Protein AF-A0A6I9ZCK6-F1 (afdb_monomer_lite)

Foldseek 3Di:
DDDPVVDDDDDDDDDDDDDDPVVVCVCPDPVQWDAQVPNPVDIDGCPPVSVVDPDDDDDDPPVRDPQDPVRVVVVLVVLLVVCVLVLVCVLVVNDPVLVVVQVVVCVVPNNPPPQDVVRVVVVVVVPDPPDDDDPPDDDDDDDDDDDDDDDDDDDDPPVPPPPPPVVSPDSPPQDDLVPDDPVSLQVSQVSSVVSVHDRSVNSVVSVVVVVVVVVVVVVVVVVVVVVVCPDPPNPPVVVVVVVVVVVPDDDDDD

Radius of gyration: 32.46 Å; chains: 1; boundin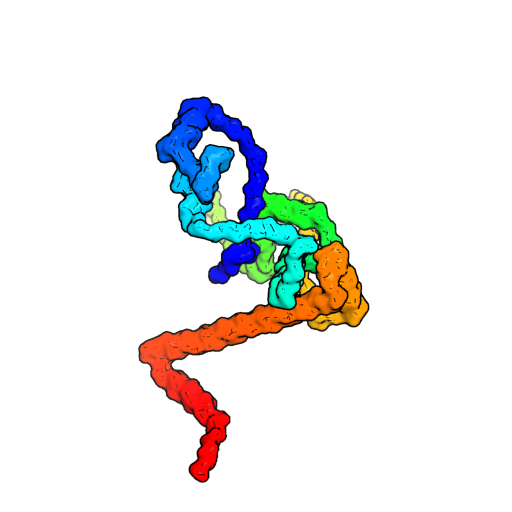g box: 85×55×99 Å

Organism: Geospiza fortis (NCBI:txid48883)

Secondary structure (DSSP, 8-state):
---GGGS-------------HHHHHHHTSTTTEEEETTEEEEEEETTSGGGG-S-------GGGSPPPHHHHHHHHHHHHHHHHHHHHHHHHT--HHHHHHHHHHHHHH-------HHHHHHHHTT-----PPPTT-------------------------------PPPTT----TTT--HHHHHHHHHHHHHTTPPTTHHHHHHHHHHHHHHHHHHHHHHHHHHHHT-STT-HHHHHHHHHHHHTT--PPP-

Structure (mmCIF, N/CA/C/O backbone):
data_AF-A0A6I9ZCK6-F1
#
_entry.id   AF-A0A6I9ZCK6-F1
#
loop_
_atom_site.group_PDB
_atom_site.id
_atom_site.type_symbol
_atom_site.label_atom_id
_atom_site.label_alt_id
_atom_site.label_comp_id
_atom_site.label_asym_id
_atom_site.label_entity_id
_atom_site.label_seq_id
_atom_site.pdbx_PDB_ins_code
_atom_site.Cartn_x
_atom_site.Cartn_y
_atom_site.Cartn_z
_atom_site.occupancy
_atom_site.B_iso_or_equiv
_atom_site.auth_seq_id
_atom_site.auth_comp_id
_atom_site.auth_asym_id
_atom_site.auth_atom_id
_atom_site.pdbx_PDB_model_num
ATOM 1 N N . LYS A 1 1 ? 7.139 -15.479 12.565 1.00 50.44 1 LYS A N 1
ATOM 2 C CA . LYS A 1 1 ? 7.656 -14.977 11.271 1.00 50.44 1 LYS A CA 1
ATOM 3 C C . LYS A 1 1 ? 6.818 -13.767 10.912 1.00 50.44 1 LYS A C 1
ATOM 5 O O . LYS A 1 1 ? 5.604 -13.922 10.911 1.00 50.44 1 LYS A O 1
ATOM 10 N N . LYS A 1 2 ? 7.447 -12.601 10.752 1.00 54.56 2 LYS A N 1
ATOM 11 C CA . LYS A 1 2 ? 6.785 -11.385 10.267 1.00 54.56 2 LYS A CA 1
ATOM 12 C C . LYS A 1 2 ? 6.458 -11.549 8.772 1.00 54.56 2 LYS A C 1
ATOM 14 O O . LYS A 1 2 ? 7.109 -12.372 8.122 1.00 54.56 2 LYS A O 1
ATOM 19 N N . ASP A 1 3 ? 5.438 -10.854 8.277 1.00 59.91 3 ASP A N 1
ATOM 20 C CA . ASP A 1 3 ? 5.030 -10.918 6.870 1.00 59.91 3 ASP A CA 1
ATOM 21 C C . ASP A 1 3 ? 6.095 -10.245 5.982 1.00 59.91 3 ASP A C 1
ATOM 23 O O . ASP A 1 3 ? 6.361 -9.062 6.174 1.00 59.91 3 ASP A O 1
ATOM 27 N N . PRO A 1 4 ? 6.733 -10.952 5.029 1.00 61.22 4 PRO A N 1
ATOM 28 C CA . PRO A 1 4 ? 7.729 -10.360 4.137 1.00 61.22 4 PRO A CA 1
ATOM 29 C C . PRO A 1 4 ? 7.218 -9.165 3.319 1.00 61.22 4 PRO A C 1
ATOM 31 O O . PRO A 1 4 ? 8.027 -8.321 2.942 1.00 61.22 4 PRO A O 1
ATOM 34 N N . ALA A 1 5 ? 5.909 -9.076 3.054 1.00 55.94 5 ALA A N 1
ATOM 35 C CA . ALA A 1 5 ? 5.320 -7.958 2.319 1.00 55.94 5 ALA A CA 1
ATOM 36 C C . ALA A 1 5 ? 5.328 -6.640 3.117 1.00 55.94 5 ALA A C 1
ATOM 38 O O . ALA A 1 5 ? 5.273 -5.573 2.517 1.00 55.94 5 ALA A O 1
ATOM 39 N N . GLN A 1 6 ? 5.451 -6.707 4.448 1.00 59.31 6 GLN A N 1
ATOM 40 C CA . GLN A 1 6 ? 5.441 -5.537 5.334 1.00 59.31 6 GLN A CA 1
ATOM 41 C C . GLN A 1 6 ? 6.830 -4.906 5.555 1.00 59.31 6 GLN A C 1
ATOM 43 O O . GLN A 1 6 ? 6.918 -3.857 6.176 1.00 59.31 6 GLN A O 1
ATOM 48 N N . PHE A 1 7 ? 7.922 -5.523 5.079 1.00 64.62 7 PHE A N 1
ATOM 49 C CA . PHE A 1 7 ? 9.298 -5.065 5.364 1.00 64.62 7 PHE A CA 1
ATOM 50 C C . PHE A 1 7 ? 10.182 -4.958 4.113 1.00 64.62 7 PHE A C 1
ATOM 52 O O . PHE A 1 7 ? 11.410 -4.938 4.221 1.00 64.62 7 PHE A O 1
ATOM 59 N N . LEU A 1 8 ? 9.591 -4.936 2.913 1.00 68.06 8 LEU A N 1
ATOM 60 C CA . LEU A 1 8 ? 10.361 -4.739 1.688 1.00 68.06 8 LEU A CA 1
ATOM 61 C C . LEU A 1 8 ? 10.829 -3.282 1.608 1.00 68.06 8 LEU A C 1
ATOM 63 O O . LEU A 1 8 ? 10.038 -2.387 1.334 1.00 68.06 8 LEU A O 1
ATOM 67 N N . GLN A 1 9 ? 12.125 -3.059 1.803 1.00 68.06 9 GLN A N 1
ATOM 68 C CA . GLN A 1 9 ? 12.749 -1.752 1.617 1.00 68.06 9 GLN A CA 1
ATOM 69 C C . GLN A 1 9 ? 13.524 -1.723 0.297 1.00 68.06 9 GLN A C 1
ATOM 71 O O . GLN A 1 9 ? 14.314 -2.628 0.010 1.00 68.06 9 GLN A O 1
ATOM 76 N N . VAL A 1 10 ? 13.309 -0.680 -0.506 1.00 74.56 10 VAL A N 1
ATOM 77 C CA . VAL A 1 10 ? 14.019 -0.461 -1.773 1.00 74.56 10 VAL A CA 1
ATOM 78 C C . VAL A 1 10 ? 14.911 0.765 -1.630 1.00 74.56 10 VAL A C 1
ATOM 80 O O . VAL A 1 10 ? 14.426 1.883 -1.507 1.00 74.56 10 VAL A O 1
ATOM 83 N N . HIS A 1 11 ? 16.223 0.547 -1.685 1.00 74.19 11 HIS A N 1
ATOM 84 C CA . HIS A 1 11 ? 17.236 1.593 -1.544 1.00 74.19 11 HIS A CA 1
ATOM 85 C C . HIS A 1 11 ? 17.849 1.932 -2.901 1.00 74.19 11 HIS A C 1
ATOM 87 O O . HIS A 1 11 ? 18.356 1.051 -3.598 1.00 74.19 11 HIS A O 1
ATOM 93 N N . GLY A 1 12 ? 17.842 3.212 -3.273 1.00 80.06 12 GLY A N 1
ATOM 94 C CA . GLY A 1 12 ? 18.516 3.714 -4.470 1.00 80.06 12 GLY A CA 1
ATOM 95 C C . GLY A 1 12 ? 19.825 4.414 -4.115 1.00 80.06 12 GLY A C 1
ATOM 96 O O . GLY A 1 12 ? 19.844 5.303 -3.271 1.00 80.06 12 GLY A O 1
ATOM 97 N N . ARG A 1 13 ? 20.933 4.064 -4.778 1.00 77.81 13 ARG A N 1
ATOM 98 C CA . ARG A 1 13 ? 22.190 4.828 -4.698 1.00 77.81 13 ARG A CA 1
ATOM 99 C C . ARG A 1 13 ? 22.650 5.217 -6.090 1.00 77.81 13 ARG A C 1
ATOM 101 O O . ARG A 1 13 ? 22.669 4.385 -6.996 1.00 77.81 13 ARG A O 1
ATOM 108 N N . ALA A 1 14 ? 23.065 6.472 -6.245 1.00 81.94 14 ALA A N 1
ATOM 109 C CA . ALA A 1 14 ? 23.743 6.903 -7.456 1.00 81.94 14 ALA A CA 1
ATOM 110 C C . ALA A 1 14 ? 25.038 6.090 -7.605 1.00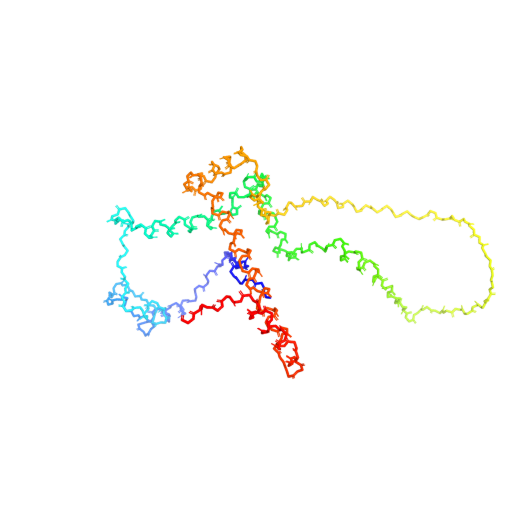 81.94 14 ALA A C 1
ATOM 112 O O . ALA A 1 14 ? 25.926 6.152 -6.755 1.00 81.94 14 ALA A O 1
ATOM 113 N N . CYS A 1 15 ? 25.136 5.309 -8.676 1.00 74.94 15 CYS A N 1
ATOM 114 C CA . CYS A 1 15 ? 26.338 4.564 -9.014 1.00 74.94 15 CYS A CA 1
ATOM 115 C C . CYS A 1 15 ? 26.919 5.108 -10.317 1.00 74.94 15 CYS A C 1
ATOM 117 O O . CYS A 1 15 ? 26.200 5.450 -11.257 1.00 74.94 15 CYS A O 1
ATOM 119 N N . LYS A 1 16 ? 28.247 5.216 -10.371 1.00 81.12 16 LYS A N 1
ATOM 120 C CA . LYS A 1 16 ? 28.932 5.571 -11.607 1.00 81.12 16 LYS A CA 1
ATOM 121 C C . LYS A 1 16 ? 29.072 4.303 -12.436 1.00 81.12 16 LYS A C 1
ATOM 123 O O . LYS A 1 16 ? 29.804 3.392 -12.058 1.00 81.12 16 LYS A O 1
ATOM 128 N N . VAL A 1 17 ? 28.346 4.234 -13.547 1.00 79.44 17 VAL A N 1
ATOM 129 C CA . VAL A 1 17 ? 28.455 3.109 -14.476 1.00 79.44 17 VAL A CA 1
ATOM 130 C C . VAL A 1 17 ? 29.793 3.231 -15.203 1.00 79.44 17 VAL A C 1
ATOM 132 O O . VAL A 1 17 ? 29.993 4.123 -16.027 1.00 79.44 17 VAL A O 1
ATOM 135 N N . HIS A 1 18 ? 30.734 2.357 -14.862 1.00 72.56 18 HIS A N 1
ATOM 136 C CA . HIS A 1 18 ? 31.993 2.221 -15.582 1.00 72.56 18 HIS A CA 1
ATOM 137 C C . HIS A 1 18 ? 31.807 1.169 -16.674 1.00 72.56 18 HIS A C 1
ATOM 139 O O . HIS A 1 18 ? 31.881 -0.028 -16.411 1.00 72.56 18 HIS A O 1
ATOM 145 N N . LEU A 1 19 ? 31.525 1.625 -17.893 1.00 76.19 19 LEU A N 1
ATOM 146 C CA . LEU A 1 19 ? 31.448 0.751 -19.059 1.00 76.19 19 LEU A CA 1
ATOM 147 C C . LEU A 1 19 ? 32.871 0.436 -19.528 1.00 76.19 19 LEU A C 1
ATOM 149 O O . LEU A 1 19 ? 33.556 1.298 -20.078 1.00 76.19 19 LEU A O 1
ATOM 153 N N . ASP A 1 20 ? 33.328 -0.792 -19.296 1.00 86.56 20 ASP A N 1
ATOM 154 C CA . ASP A 1 20 ? 34.478 -1.323 -20.021 1.00 86.56 20 ASP A CA 1
ATOM 155 C C . ASP A 1 20 ? 34.056 -1.530 -21.481 1.00 86.56 20 ASP A C 1
ATOM 157 O O . ASP A 1 20 ? 33.122 -2.278 -21.766 1.00 86.56 20 ASP A O 1
ATOM 161 N N . SER A 1 21 ? 34.741 -0.852 -22.403 1.00 84.62 21 SER A N 1
ATOM 162 C CA . SER A 1 21 ? 34.461 -0.921 -23.840 1.00 84.62 21 SER A CA 1
ATOM 163 C C . SER A 1 21 ? 34.503 -2.358 -24.371 1.00 84.62 21 SER A C 1
ATOM 165 O O . SER A 1 21 ? 33.666 -2.738 -25.187 1.00 84.62 21 SER A O 1
ATOM 167 N N . ALA A 1 22 ? 35.415 -3.197 -23.866 1.00 86.88 22 ALA A N 1
ATOM 168 C CA . ALA A 1 22 ? 35.486 -4.597 -24.271 1.00 86.88 22 ALA A CA 1
ATOM 169 C C . ALA A 1 22 ? 34.272 -5.397 -23.772 1.00 86.88 22 ALA A C 1
ATOM 171 O O . ALA A 1 22 ? 33.740 -6.231 -24.503 1.00 86.88 22 ALA A O 1
ATOM 172 N N . VAL A 1 23 ? 33.806 -5.116 -22.552 1.00 84.56 23 VAL A N 1
ATOM 173 C CA . VAL A 1 23 ? 32.615 -5.751 -21.968 1.00 84.56 23 VAL A CA 1
ATOM 174 C C . VAL A 1 23 ? 31.344 -5.283 -22.677 1.00 84.56 23 VAL A C 1
ATOM 176 O O . VAL A 1 23 ? 30.493 -6.111 -22.984 1.00 84.56 23 VAL A O 1
ATOM 179 N N . ALA A 1 24 ? 31.233 -3.992 -22.998 1.00 83.06 24 ALA A N 1
ATOM 180 C CA . ALA A 1 24 ? 30.107 -3.439 -23.749 1.00 83.06 24 ALA A CA 1
ATOM 181 C C . ALA A 1 24 ? 30.014 -4.056 -25.155 1.00 83.06 24 ALA A C 1
ATOM 183 O O . ALA A 1 24 ? 28.970 -4.586 -25.525 1.00 83.06 24 ALA A O 1
ATOM 184 N N . LEU A 1 25 ? 31.129 -4.099 -25.894 1.00 84.50 25 LEU A N 1
ATOM 185 C CA . LEU A 1 25 ? 31.185 -4.736 -27.215 1.00 84.50 25 LEU A CA 1
ATOM 186 C C . LEU A 1 25 ? 30.882 -6.242 -27.157 1.00 84.50 25 LEU A C 1
ATOM 188 O O . LEU A 1 25 ? 30.261 -6.786 -28.069 1.00 84.50 25 LEU A O 1
ATOM 192 N N . ALA A 1 26 ? 31.311 -6.931 -26.095 1.00 85.31 26 ALA A N 1
ATOM 193 C CA . ALA A 1 26 ? 30.989 -8.341 -25.896 1.00 85.31 26 ALA A CA 1
ATOM 194 C C . ALA A 1 26 ? 29.498 -8.557 -25.582 1.00 85.31 26 ALA A C 1
ATOM 196 O O . ALA A 1 26 ? 28.909 -9.517 -26.083 1.00 85.31 26 ALA A O 1
ATOM 197 N N . ALA A 1 27 ? 28.880 -7.676 -24.790 1.00 82.88 27 ALA A N 1
ATOM 198 C CA . ALA A 1 27 ? 27.452 -7.723 -24.476 1.00 82.88 27 ALA A CA 1
ATOM 199 C C . ALA A 1 27 ? 26.583 -7.439 -25.715 1.00 82.88 27 ALA A C 1
ATOM 201 O O . ALA A 1 27 ? 25.609 -8.145 -25.949 1.00 82.88 27 ALA A O 1
ATOM 202 N N . GLU A 1 28 ? 26.990 -6.494 -26.566 1.00 85.06 28 GLU A N 1
ATOM 203 C CA . GLU A 1 28 ? 26.297 -6.139 -27.817 1.00 85.06 28 GLU A CA 1
ATOM 204 C C . GLU A 1 28 ? 26.559 -7.117 -28.980 1.00 85.06 28 GLU A C 1
ATOM 206 O O . GLU A 1 28 ? 26.064 -6.931 -30.094 1.00 85.06 28 GLU A O 1
ATOM 211 N N . SER A 1 29 ? 27.332 -8.183 -28.748 1.00 87.94 29 SER A N 1
ATOM 212 C CA . SER A 1 29 ? 27.622 -9.200 -29.760 1.00 87.94 29 SER A CA 1
ATOM 213 C C . SER A 1 29 ? 26.334 -9.847 -30.298 1.00 87.94 29 SER A C 1
ATOM 215 O O . SER A 1 29 ? 25.456 -10.203 -29.508 1.00 87.94 29 SER A O 1
ATOM 217 N N . PRO A 1 30 ? 26.240 -10.149 -31.610 1.00 86.50 30 PRO A N 1
ATOM 218 C CA . PRO A 1 30 ? 25.116 -10.896 -32.192 1.00 86.50 30 PRO A CA 1
ATOM 219 C C . PRO A 1 30 ? 24.875 -12.280 -31.568 1.00 86.50 30 PRO A C 1
ATOM 221 O O . PRO A 1 30 ? 23.835 -12.886 -31.793 1.00 86.50 30 PRO A O 1
ATOM 224 N N . VAL A 1 31 ? 25.847 -12.809 -30.816 1.00 88.44 31 VAL A N 1
ATOM 225 C CA . VAL A 1 31 ? 25.708 -14.063 -30.058 1.00 88.44 31 VAL A CA 1
ATOM 226 C C . VAL A 1 31 ? 24.877 -13.867 -28.784 1.00 88.44 31 VAL A C 1
ATOM 228 O O . VAL A 1 31 ? 24.220 -14.802 -28.329 1.00 88.44 31 VAL A O 1
ATOM 231 N N . ASN A 1 32 ? 24.923 -12.669 -28.202 1.00 89.69 32 ASN A N 1
ATOM 232 C CA . ASN A 1 32 ? 24.238 -12.317 -26.960 1.00 89.69 32 ASN A CA 1
ATOM 233 C C . ASN A 1 32 ? 22.942 -11.542 -27.202 1.00 89.69 32 ASN A C 1
ATOM 235 O O . ASN A 1 32 ? 22.064 -11.565 -26.350 1.00 89.69 32 ASN A O 1
ATOM 239 N N . MET A 1 33 ? 22.784 -10.926 -28.370 1.00 91.75 33 MET A N 1
ATOM 240 C CA . MET A 1 33 ? 21.602 -10.147 -28.722 1.00 91.75 33 MET A CA 1
ATOM 241 C C . MET A 1 33 ? 20.653 -10.935 -29.631 1.00 91.75 33 MET A C 1
ATOM 243 O O . MET A 1 33 ? 21.089 -11.620 -30.554 1.00 91.75 33 MET A O 1
ATOM 247 N N . MET A 1 34 ? 19.343 -10.796 -29.420 1.00 91.94 34 MET A N 1
ATOM 248 C CA . MET A 1 34 ? 18.302 -11.365 -30.281 1.00 91.94 34 MET A CA 1
ATOM 249 C C . MET A 1 34 ? 17.179 -10.357 -30.588 1.00 91.94 34 MET A C 1
ATOM 251 O O . MET A 1 34 ? 16.929 -9.466 -29.775 1.00 91.94 34 MET A O 1
ATOM 255 N N . PRO A 1 35 ? 16.484 -10.479 -31.739 1.00 92.12 35 PRO A N 1
ATOM 256 C CA . PRO A 1 35 ? 15.369 -9.599 -32.086 1.00 92.12 35 PRO A CA 1
ATOM 257 C C . PRO A 1 35 ? 14.202 -9.748 -31.112 1.00 92.12 35 PRO A C 1
ATOM 259 O O . PRO A 1 35 ? 13.725 -10.859 -30.857 1.00 92.12 35 PRO A O 1
ATOM 262 N N . TRP A 1 36 ? 13.697 -8.629 -30.607 1.00 89.06 36 TRP A N 1
ATOM 263 C CA . TRP A 1 36 ? 12.549 -8.616 -29.718 1.00 89.06 36 TRP A CA 1
ATOM 264 C C . TRP A 1 36 ? 11.255 -8.810 -30.499 1.00 89.06 36 TRP A C 1
ATOM 266 O O . TRP A 1 36 ? 10.935 -7.997 -31.361 1.00 89.06 36 TRP A O 1
ATOM 276 N N . GLN A 1 37 ? 10.507 -9.886 -30.225 1.00 85.94 37 GLN A N 1
ATOM 277 C CA . GLN A 1 37 ? 9.266 -10.208 -30.956 1.00 85.94 37 GLN A CA 1
ATOM 278 C C . GLN A 1 37 ? 9.464 -10.254 -32.493 1.00 85.94 37 GLN A C 1
ATOM 280 O O . GLN A 1 37 ? 8.547 -9.989 -33.266 1.00 85.94 37 GLN A O 1
ATOM 285 N N . GLY A 1 38 ? 10.681 -10.581 -32.949 1.00 85.38 38 GLY A N 1
ATOM 286 C CA . GLY A 1 38 ? 11.047 -10.605 -34.370 1.00 85.38 38 GLY A CA 1
ATOM 287 C C . GLY A 1 38 ? 11.400 -9.244 -34.989 1.00 85.38 38 GLY A C 1
ATOM 288 O O . GLY A 1 38 ? 11.780 -9.215 -36.159 1.00 85.38 38 GLY A O 1
ATOM 289 N N . ASP A 1 39 ? 11.330 -8.136 -34.242 1.00 86.81 39 ASP A N 1
ATOM 290 C CA . ASP A 1 39 ? 11.756 -6.814 -34.714 1.00 86.81 39 ASP A CA 1
ATOM 291 C C . ASP A 1 39 ? 13.281 -6.666 -34.624 1.00 86.81 39 ASP A C 1
ATOM 293 O O . ASP A 1 39 ? 13.864 -6.586 -33.543 1.00 86.81 39 ASP A O 1
ATOM 297 N N . THR A 1 40 ? 13.950 -6.610 -35.775 1.00 89.19 40 THR A N 1
ATOM 298 C CA . THR A 1 40 ? 15.412 -6.477 -35.861 1.00 89.19 40 THR A CA 1
ATOM 299 C C . THR A 1 40 ? 15.932 -5.094 -35.474 1.00 89.19 40 THR A C 1
ATOM 301 O O . THR A 1 40 ? 17.136 -4.942 -35.284 1.00 89.19 40 THR A O 1
ATOM 304 N N . ASN A 1 41 ? 15.066 -4.081 -35.370 1.00 91.19 41 ASN A N 1
ATOM 305 C CA . ASN A 1 41 ? 15.462 -2.749 -34.900 1.00 91.19 41 ASN A CA 1
ATOM 306 C C . ASN A 1 41 ? 15.443 -2.641 -33.371 1.00 91.19 41 ASN A C 1
ATOM 308 O O . ASN A 1 41 ? 15.937 -1.658 -32.820 1.00 91.19 41 ASN A O 1
ATOM 312 N N . ASN A 1 42 ? 14.878 -3.638 -32.688 1.00 88.69 42 ASN A N 1
ATOM 313 C CA . ASN A 1 42 ? 14.767 -3.683 -31.241 1.00 88.69 42 ASN A CA 1
ATOM 314 C C . ASN A 1 42 ? 15.411 -4.971 -30.724 1.00 88.69 42 ASN A C 1
ATOM 316 O O . ASN A 1 42 ? 14.781 -6.022 -30.653 1.00 88.69 42 ASN A O 1
ATOM 320 N N . MET A 1 43 ? 16.698 -4.894 -30.405 1.00 91.12 43 MET A N 1
ATOM 321 C CA . MET A 1 43 ? 17.470 -6.041 -29.941 1.00 91.12 43 MET A CA 1
ATOM 322 C C . MET A 1 43 ? 17.450 -6.107 -28.413 1.00 91.12 43 MET A C 1
ATOM 324 O O . MET A 1 43 ? 17.656 -5.097 -27.741 1.00 91.12 43 MET A O 1
ATOM 328 N N . ILE A 1 44 ? 17.247 -7.300 -27.865 1.00 91.38 44 ILE A N 1
ATOM 329 C CA . ILE A 1 44 ? 17.340 -7.573 -26.427 1.00 91.38 44 ILE A CA 1
ATOM 330 C C . ILE A 1 44 ? 18.413 -8.624 -26.157 1.00 91.38 44 ILE A C 1
ATOM 332 O O . ILE A 1 44 ? 18.752 -9.409 -27.044 1.00 91.38 44 ILE A O 1
ATOM 336 N N . ASP A 1 45 ? 18.935 -8.656 -24.933 1.00 92.50 45 ASP A N 1
ATOM 337 C CA . ASP A 1 45 ? 19.801 -9.748 -24.489 1.00 92.50 45 ASP A CA 1
ATOM 338 C C . ASP A 1 45 ? 19.015 -11.071 -24.539 1.00 92.50 45 ASP A C 1
ATOM 340 O O . ASP A 1 45 ? 17.859 -11.146 -24.120 1.00 92.50 45 ASP A O 1
ATOM 344 N N . ARG A 1 46 ? 19.635 -12.136 -25.045 1.00 90.50 46 ARG A N 1
ATOM 345 C CA . ARG A 1 46 ? 19.055 -13.486 -25.105 1.00 90.50 46 ARG A CA 1
ATOM 346 C C . ARG A 1 46 ? 18.731 -14.091 -23.737 1.00 90.50 46 ARG A C 1
ATOM 348 O O . ARG A 1 46 ? 18.002 -15.078 -23.677 1.00 90.50 46 ARG A O 1
ATOM 355 N N . PHE A 1 47 ? 19.313 -13.557 -22.667 1.00 87.94 47 PHE A N 1
ATOM 356 C CA . PHE A 1 47 ? 19.031 -13.918 -21.279 1.00 87.94 47 PHE A CA 1
ATOM 357 C C . PHE A 1 47 ? 18.060 -12.950 -20.596 1.00 87.94 47 PHE A C 1
ATOM 359 O O . PHE A 1 47 ? 17.708 -13.162 -19.434 1.00 87.94 47 PHE A O 1
ATOM 366 N N . ASP A 1 48 ? 17.620 -11.892 -21.282 1.00 91.06 48 ASP A N 1
ATOM 367 C CA . ASP A 1 48 ? 16.556 -11.031 -20.785 1.00 91.06 48 ASP A CA 1
ATOM 368 C C . ASP A 1 48 ? 15.275 -11.860 -20.626 1.00 91.06 48 ASP A C 1
ATOM 370 O O . ASP A 1 48 ? 14.853 -12.557 -21.549 1.00 91.06 48 ASP A O 1
ATOM 374 N N . VAL A 1 49 ? 14.633 -11.782 -19.456 1.00 88.12 49 VAL A N 1
ATOM 375 C CA . VAL A 1 49 ? 13.415 -12.552 -19.131 1.00 88.12 49 VAL A CA 1
ATOM 376 C C . VAL A 1 49 ? 12.317 -12.328 -20.167 1.00 88.12 49 VAL A C 1
ATOM 378 O O . VAL A 1 49 ? 11.522 -13.228 -20.443 1.00 88.12 49 VAL A O 1
ATOM 381 N N . ARG A 1 50 ? 12.305 -11.144 -20.786 1.00 86.00 50 ARG A N 1
ATOM 382 C CA . ARG A 1 50 ? 11.405 -10.801 -21.878 1.00 86.00 50 ARG A CA 1
ATOM 383 C C . ARG A 1 50 ? 11.479 -11.817 -23.018 1.00 86.00 50 ARG A C 1
ATOM 385 O O . ARG A 1 50 ? 10.423 -12.195 -23.510 1.00 86.00 50 ARG A O 1
ATOM 392 N N . ALA A 1 51 ? 12.657 -12.337 -23.375 1.00 84.56 51 ALA A N 1
ATOM 393 C CA . ALA A 1 51 ? 12.835 -13.337 -24.438 1.00 84.56 51 ALA A CA 1
ATOM 394 C C . ALA A 1 51 ? 12.012 -14.627 -24.236 1.00 84.56 51 ALA A C 1
ATOM 396 O O . ALA A 1 51 ? 11.799 -15.373 -25.190 1.00 84.56 51 ALA A O 1
ATOM 397 N N . HIS A 1 52 ? 11.536 -14.885 -23.013 1.00 84.12 52 HIS A N 1
ATOM 398 C CA . HIS A 1 52 ? 10.678 -16.019 -22.669 1.00 84.12 52 HIS A CA 1
ATOM 399 C C . HIS A 1 52 ? 9.172 -15.698 -22.674 1.00 84.12 52 HIS A C 1
ATOM 401 O O . HIS A 1 52 ? 8.368 -16.561 -22.328 1.00 84.12 52 HIS A O 1
ATOM 407 N N . LEU A 1 53 ? 8.773 -14.474 -23.031 1.00 82.62 53 LEU A N 1
ATOM 408 C CA . LEU A 1 53 ? 7.372 -14.075 -23.144 1.00 82.62 53 LEU A CA 1
ATOM 409 C C . LEU A 1 53 ? 6.880 -14.299 -24.581 1.00 82.62 53 LEU A C 1
ATOM 411 O O . LEU A 1 53 ? 7.298 -13.598 -25.502 1.00 82.62 53 LEU A O 1
ATOM 415 N N . ASP A 1 54 ? 5.958 -15.248 -24.761 1.00 74.12 54 ASP A N 1
ATOM 416 C CA . ASP A 1 54 ? 5.405 -15.607 -26.078 1.00 74.12 54 ASP A CA 1
ATOM 417 C C . ASP A 1 54 ? 4.578 -14.473 -26.701 1.00 74.12 54 ASP A C 1
ATOM 419 O O . ASP A 1 54 ? 4.655 -14.209 -27.899 1.00 74.12 54 ASP A O 1
ATOM 423 N N . PHE A 1 55 ? 3.777 -13.787 -25.884 1.00 76.81 55 PHE A N 1
ATOM 424 C CA . PHE A 1 55 ? 2.891 -12.715 -26.319 1.00 76.81 55 PHE A CA 1
ATOM 425 C C . PHE A 1 55 ? 2.824 -11.630 -25.255 1.00 76.81 55 PHE A C 1
ATOM 427 O O . PHE A 1 55 ? 2.524 -11.898 -24.091 1.00 76.81 55 PHE A O 1
ATOM 434 N N . ILE A 1 56 ? 3.064 -10.391 -25.674 1.00 73.62 56 ILE A N 1
ATOM 435 C CA . ILE A 1 56 ? 2.868 -9.216 -24.833 1.00 73.62 56 ILE A CA 1
ATOM 436 C C . ILE A 1 56 ? 1.771 -8.384 -25.481 1.00 73.62 56 ILE A C 1
ATOM 438 O O . ILE A 1 56 ? 1.949 -7.929 -26.614 1.00 73.62 56 ILE A O 1
ATOM 442 N N . PRO A 1 57 ? 0.636 -8.187 -24.792 1.00 75.62 57 PRO A N 1
ATOM 443 C CA . PRO A 1 57 ? -0.416 -7.322 -25.288 1.00 75.62 57 PRO A CA 1
ATOM 444 C C . PRO A 1 57 ? 0.147 -5.932 -25.570 1.00 75.62 57 PRO A C 1
ATOM 446 O O . PRO A 1 57 ? 0.897 -5.379 -24.762 1.00 75.62 57 PRO A O 1
ATOM 449 N N . MET A 1 58 ? -0.236 -5.346 -26.703 1.00 75.62 58 MET A N 1
ATOM 450 C CA . MET A 1 58 ? 0.036 -3.935 -26.932 1.00 75.62 58 MET A CA 1
ATOM 451 C C . MET A 1 58 ? -0.607 -3.120 -25.815 1.00 75.62 58 MET A C 1
ATOM 453 O O . MET A 1 58 ? -1.805 -3.249 -25.563 1.00 75.62 58 MET A O 1
ATOM 457 N N . TYR A 1 59 ? 0.192 -2.281 -25.156 1.00 75.25 59 TYR A N 1
ATOM 458 C CA . TYR A 1 59 ? -0.335 -1.345 -24.179 1.00 75.25 59 TYR A CA 1
ATOM 459 C C . TYR A 1 59 ? -1.282 -0.375 -24.887 1.00 75.25 59 TYR A C 1
ATOM 461 O O . TYR A 1 59 ? -0.860 0.446 -25.703 1.00 75.25 59 TYR A O 1
ATOM 469 N N . THR A 1 60 ? -2.567 -0.478 -24.575 1.00 73.38 60 THR A N 1
ATOM 470 C CA . THR A 1 60 ? -3.565 0.528 -24.918 1.00 73.38 60 THR A CA 1
ATOM 471 C C . THR A 1 60 ? -3.682 1.490 -23.741 1.00 73.38 60 THR A C 1
ATOM 473 O O . THR A 1 60 ? -4.083 1.059 -22.658 1.00 73.38 60 THR A O 1
ATOM 476 N N . PRO A 1 61 ? -3.335 2.779 -23.918 1.00 73.69 61 PRO A N 1
ATOM 477 C CA . PRO A 1 61 ? -3.486 3.783 -22.874 1.00 73.69 61 PRO A CA 1
ATOM 478 C C . PRO A 1 61 ? -4.895 3.769 -22.285 1.00 73.69 61 PRO A C 1
ATOM 480 O O . PRO A 1 61 ? -5.870 3.686 -23.033 1.00 73.69 61 PRO A O 1
ATOM 483 N N . SER A 1 62 ? -5.009 3.915 -20.963 1.00 65.81 62 SER A N 1
ATOM 484 C CA . SER A 1 62 ? -6.284 3.823 -20.233 1.00 65.81 62 SER A CA 1
ATOM 485 C C . SER A 1 62 ? -7.360 4.798 -20.734 1.00 65.81 62 SER A C 1
ATOM 487 O O . SER A 1 62 ? -8.545 4.536 -20.590 1.00 65.81 62 SER A O 1
ATOM 489 N N . LEU A 1 63 ? -6.970 5.898 -21.390 1.00 62.75 63 LEU A N 1
ATOM 490 C CA . LEU A 1 63 ? -7.898 6.850 -22.020 1.00 62.75 63 LEU A CA 1
ATOM 491 C C . LEU A 1 63 ? -8.655 6.276 -23.233 1.00 62.75 63 LEU A C 1
ATOM 493 O O . LEU A 1 63 ? -9.654 6.850 -23.656 1.00 62.75 63 LEU A O 1
ATOM 497 N N . LEU A 1 64 ? -8.169 5.179 -23.819 1.00 59.66 64 LEU A N 1
ATOM 498 C CA . LEU A 1 64 ? -8.698 4.569 -25.042 1.00 59.66 64 LEU A CA 1
ATOM 499 C C . LEU A 1 64 ? -9.407 3.234 -24.786 1.00 59.66 64 LEU A C 1
ATOM 501 O O . LEU A 1 64 ? -9.844 2.581 -25.732 1.00 59.66 64 LEU A O 1
ATOM 505 N N . SER A 1 65 ? -9.508 2.792 -23.532 1.00 65.19 65 SER A N 1
ATOM 506 C CA . SER A 1 65 ? -10.141 1.524 -23.171 1.00 65.19 65 SER A CA 1
ATOM 507 C C . SER A 1 65 ? -11.027 1.716 -21.945 1.00 65.19 65 SER A C 1
ATOM 509 O O . SER A 1 65 ? -10.523 2.156 -20.915 1.00 65.19 65 SER A O 1
ATOM 511 N N . PRO A 1 66 ? -12.335 1.408 -22.023 1.00 68.75 66 PRO A N 1
ATOM 512 C CA . PRO A 1 66 ? -13.186 1.449 -20.844 1.00 68.75 66 PRO A CA 1
ATOM 513 C C . PRO A 1 66 ? -12.668 0.422 -19.833 1.00 68.75 66 PRO A C 1
ATOM 515 O O . PRO A 1 66 ? -12.548 -0.761 -20.154 1.00 68.75 66 PRO A O 1
ATOM 518 N N . THR A 1 67 ? -12.341 0.879 -18.627 1.00 76.12 67 THR A N 1
ATOM 519 C CA . THR A 1 67 ? -11.974 0.002 -17.514 1.00 76.12 67 THR A CA 1
ATOM 520 C C . THR A 1 67 ? -13.169 -0.863 -17.148 1.00 76.12 67 THR A C 1
ATOM 522 O O . THR A 1 67 ? -14.295 -0.370 -17.036 1.00 76.12 67 THR A O 1
ATOM 525 N N . SER A 1 68 ? -12.949 -2.168 -16.985 1.00 86.56 68 SER A N 1
ATOM 526 C CA . SER A 1 68 ? -14.001 -3.042 -16.474 1.00 86.56 68 SER A CA 1
ATOM 527 C C . SER A 1 68 ? -14.335 -2.673 -15.019 1.00 86.56 68 SER A C 1
ATOM 529 O O . SER A 1 68 ? -13.475 -2.144 -14.310 1.00 86.56 68 SER A O 1
ATOM 531 N N . PRO A 1 69 ? -15.546 -2.991 -14.526 1.00 88.69 69 PRO A N 1
ATOM 532 C CA . PRO A 1 69 ? -15.886 -2.773 -13.118 1.00 88.69 69 PRO A CA 1
ATOM 533 C C . PRO A 1 69 ? -14.934 -3.488 -12.145 1.00 88.69 69 PRO A C 1
ATOM 535 O O . PRO A 1 69 ? -14.683 -3.006 -11.044 1.00 88.69 69 PRO A O 1
ATOM 538 N N . GLU A 1 70 ? -14.386 -4.636 -12.552 1.00 90.19 70 GLU A N 1
ATOM 539 C CA . GLU A 1 70 ? -13.393 -5.386 -11.775 1.00 90.19 70 GLU A CA 1
ATOM 540 C C . GLU A 1 70 ? -12.061 -4.633 -11.711 1.00 90.19 70 GLU A C 1
ATOM 542 O O . GLU A 1 70 ? -11.517 -4.453 -10.626 1.00 90.19 70 GLU A O 1
ATOM 547 N N . GLN A 1 71 ? -11.584 -4.112 -12.847 1.00 87.25 71 GLN A N 1
ATOM 548 C CA . GLN A 1 71 ? -10.366 -3.300 -12.909 1.00 87.25 71 GLN A CA 1
ATOM 549 C C . GLN A 1 71 ? -10.492 -2.015 -12.090 1.00 87.25 71 GLN A C 1
ATOM 551 O O . GLN A 1 71 ? -9.561 -1.647 -11.385 1.00 87.25 71 GLN A O 1
ATOM 556 N N . GLU A 1 72 ? -11.644 -1.347 -12.150 1.00 88.44 72 GLU A N 1
ATOM 557 C CA . GLU A 1 72 ? -11.909 -0.160 -11.335 1.00 88.44 72 GLU A CA 1
ATOM 558 C C . GLU A 1 72 ? -11.920 -0.506 -9.839 1.00 88.44 72 GLU A C 1
ATOM 560 O O . GLU A 1 72 ? -11.333 0.210 -9.026 1.00 88.44 72 GLU A O 1
ATOM 565 N N . SER A 1 73 ? -12.533 -1.635 -9.465 1.00 90.50 73 SER A N 1
ATOM 566 C CA . SER A 1 73 ? -12.506 -2.112 -8.082 1.00 90.50 73 SER A CA 1
ATOM 567 C C . SER A 1 73 ? -11.096 -2.449 -7.606 1.00 90.50 73 SER A C 1
ATOM 569 O O . SER A 1 73 ? -10.811 -2.237 -6.427 1.00 90.50 73 SER A O 1
ATOM 571 N N . ASP A 1 74 ? -10.254 -3.027 -8.456 1.00 91.12 74 ASP A N 1
ATOM 572 C CA . ASP A 1 74 ? -8.894 -3.399 -8.081 1.00 91.12 74 ASP A CA 1
ATOM 573 C C . ASP A 1 74 ? -7.989 -2.173 -8.006 1.00 91.12 74 ASP A C 1
ATOM 575 O O . ASP A 1 74 ? -7.295 -2.016 -7.005 1.00 91.12 74 ASP A O 1
ATOM 579 N N . GLU A 1 75 ? -8.085 -1.236 -8.955 1.00 89.62 75 GLU A N 1
ATOM 580 C CA . GLU A 1 75 ? -7.356 0.036 -8.874 1.00 89.62 75 GLU A CA 1
ATOM 581 C C . GLU A 1 75 ? -7.757 0.819 -7.621 1.00 89.62 75 GLU A C 1
ATOM 583 O O . GLU A 1 75 ? -6.902 1.385 -6.947 1.00 89.62 75 GLU A O 1
ATOM 588 N N . ARG A 1 76 ? -9.037 0.790 -7.233 1.00 93.06 76 ARG A N 1
ATOM 589 C CA . ARG A 1 76 ? -9.509 1.411 -5.989 1.00 93.06 76 ARG A CA 1
ATOM 590 C C . ARG A 1 76 ? -8.845 0.813 -4.742 1.00 93.06 76 ARG A C 1
ATOM 592 O O . ARG A 1 76 ? -8.447 1.566 -3.856 1.00 93.06 76 ARG A O 1
ATOM 599 N N . LYS A 1 77 ? -8.685 -0.516 -4.679 1.00 93.38 77 LYS A N 1
ATOM 600 C CA . LYS A 1 77 ? -7.953 -1.194 -3.588 1.00 93.38 77 LYS A CA 1
ATOM 601 C C . LYS A 1 77 ? -6.461 -0.870 -3.638 1.00 93.38 77 LYS A C 1
ATOM 603 O O . LYS A 1 77 ? -5.868 -0.582 -2.607 1.00 93.38 77 LYS A O 1
ATOM 608 N N . CYS A 1 78 ? -5.864 -0.876 -4.830 1.00 93.75 78 CYS A N 1
ATOM 609 C CA . CYS A 1 78 ? -4.464 -0.511 -5.017 1.00 93.75 78 CYS A CA 1
ATOM 610 C C . CYS A 1 78 ? -4.195 0.929 -4.581 1.00 93.75 78 CYS A C 1
ATOM 612 O O . CYS A 1 78 ? -3.171 1.185 -3.958 1.00 93.75 78 CYS A O 1
ATOM 614 N N . ASN A 1 79 ? -5.106 1.858 -4.873 1.00 94.31 79 ASN A N 1
ATOM 615 C CA . ASN A 1 79 ? -4.978 3.250 -4.466 1.00 94.31 79 ASN A CA 1
ATOM 616 C C . ASN A 1 79 ? -5.066 3.408 -2.944 1.00 94.31 79 ASN A C 1
ATOM 618 O O . ASN A 1 79 ? -4.298 4.171 -2.366 1.00 94.31 79 ASN A O 1
ATOM 622 N N . TYR A 1 80 ? -5.957 2.647 -2.300 1.00 95.50 80 TYR A N 1
ATOM 623 C CA . TYR A 1 80 ? -6.017 2.568 -0.844 1.00 95.50 80 TYR A CA 1
ATOM 624 C C . TYR A 1 80 ? -4.687 2.087 -0.253 1.00 95.50 80 TYR A C 1
ATOM 626 O O . TYR A 1 80 ? -4.100 2.817 0.531 1.00 95.50 80 TYR A O 1
ATOM 634 N N . GLU A 1 81 ? -4.153 0.937 -0.676 1.00 93.25 81 GLU A N 1
ATOM 635 C CA . GLU A 1 81 ? -2.871 0.432 -0.148 1.00 93.25 81 GLU A CA 1
ATOM 636 C C . GLU A 1 81 ? -1.700 1.380 -0.442 1.00 93.25 81 GLU A C 1
ATOM 638 O O . GLU A 1 81 ? -0.832 1.583 0.403 1.00 93.25 81 GLU A O 1
ATOM 643 N N . ARG A 1 82 ? -1.692 2.010 -1.625 1.00 93.25 82 ARG A N 1
ATOM 644 C CA . ARG A 1 82 ? -0.658 2.971 -2.038 1.00 93.25 82 ARG A CA 1
ATOM 645 C C . ARG A 1 82 ? -0.589 4.180 -1.108 1.00 93.25 82 ARG A C 1
ATOM 647 O O . ARG A 1 82 ? 0.503 4.687 -0.870 1.00 93.25 82 ARG A O 1
ATOM 654 N N . TYR A 1 83 ? -1.736 4.649 -0.619 1.00 94.31 83 TYR A N 1
ATOM 655 C CA . TYR A 1 83 ? -1.837 5.899 0.133 1.00 94.31 83 TYR A CA 1
ATOM 656 C C . TYR A 1 83 ? -2.276 5.726 1.589 1.00 94.31 83 TYR A C 1
ATOM 658 O O . TYR A 1 83 ? -2.345 6.724 2.301 1.00 94.31 83 TYR A O 1
ATOM 666 N N . ARG A 1 84 ? -2.515 4.495 2.069 1.00 93.19 84 ARG A N 1
ATOM 667 C CA . ARG A 1 84 ? -3.022 4.229 3.426 1.00 93.19 84 ARG A CA 1
ATOM 668 C C . ARG A 1 84 ? -2.190 4.913 4.501 1.00 93.19 84 ARG A C 1
ATOM 670 O O . ARG A 1 84 ? -2.737 5.693 5.274 1.00 93.19 84 ARG A O 1
ATOM 677 N N . GLY A 1 85 ? -0.881 4.665 4.495 1.00 90.19 85 GLY A N 1
ATOM 678 C CA . GLY A 1 85 ? 0.038 5.259 5.465 1.00 90.19 85 GLY A CA 1
ATOM 679 C C . GLY A 1 85 ? 0.100 6.783 5.360 1.00 90.19 85 GLY A C 1
ATOM 680 O O . GLY A 1 85 ? 0.069 7.458 6.377 1.00 90.19 85 GLY A O 1
ATOM 681 N N . LEU A 1 86 ? 0.090 7.346 4.145 1.00 91.88 86 LEU A N 1
ATOM 682 C CA . LEU A 1 86 ? 0.119 8.804 3.971 1.00 91.88 86 LEU A CA 1
ATOM 683 C C . LEU A 1 86 ? -1.139 9.472 4.528 1.00 91.88 86 LEU A C 1
ATOM 685 O O . LEU A 1 86 ? -1.033 10.458 5.242 1.00 91.88 86 LEU A O 1
ATOM 689 N N . VAL A 1 87 ? -2.320 8.906 4.266 1.00 93.94 87 VAL A N 1
ATOM 690 C CA . VAL A 1 87 ? -3.580 9.435 4.808 1.00 93.94 87 VAL A CA 1
ATOM 691 C C . VAL A 1 87 ? -3.607 9.339 6.337 1.00 93.94 87 VAL A C 1
ATOM 693 O O . VAL A 1 87 ? -4.063 10.272 6.994 1.00 93.94 87 VAL A O 1
ATOM 696 N N . GLN A 1 88 ? -3.124 8.235 6.918 1.00 92.44 88 GLN A N 1
ATOM 697 C CA . GLN A 1 88 ? -3.036 8.079 8.376 1.00 92.44 88 GLN A CA 1
ATOM 698 C C . GLN A 1 88 ? -2.051 9.078 8.998 1.00 92.44 88 GLN A C 1
ATOM 700 O O . GLN A 1 88 ? -2.391 9.710 9.996 1.00 92.44 88 GLN A O 1
ATOM 705 N N . ASN A 1 89 ? -0.886 9.277 8.377 1.00 91.00 89 ASN A N 1
ATOM 706 C CA . ASN A 1 89 ? 0.135 10.221 8.831 1.00 91.00 89 ASN A CA 1
ATOM 707 C C . ASN A 1 89 ? -0.363 11.666 8.777 1.00 91.00 89 ASN A C 1
ATOM 709 O O . ASN A 1 89 ? -0.260 12.386 9.770 1.00 91.00 89 ASN A O 1
ATOM 713 N N . ASP A 1 90 ? -0.974 12.066 7.661 1.00 91.75 90 ASP A N 1
ATOM 714 C CA . ASP A 1 90 ? -1.566 13.395 7.497 1.00 91.75 90 ASP A CA 1
ATOM 715 C C . ASP A 1 90 ? -2.673 13.647 8.529 1.00 91.75 90 ASP A C 1
ATOM 717 O O . ASP A 1 90 ? -2.753 14.731 9.114 1.00 91.75 90 ASP A O 1
ATOM 721 N N . PHE A 1 91 ? -3.507 12.641 8.805 1.00 91.88 91 PHE A N 1
ATOM 722 C CA . PHE A 1 91 ? -4.546 12.736 9.829 1.00 91.88 91 PHE A CA 1
ATOM 723 C C . PHE A 1 91 ? -3.971 12.847 11.246 1.00 91.88 91 PHE A C 1
ATOM 725 O O . PHE A 1 91 ? -4.494 13.603 12.065 1.00 91.88 91 PHE A O 1
ATOM 732 N N . ALA A 1 92 ? -2.881 12.130 11.528 1.00 89.75 92 ALA A N 1
ATOM 733 C CA . ALA A 1 92 ? -2.149 12.199 12.790 1.00 89.75 92 ALA A CA 1
ATOM 734 C C . ALA A 1 92 ? -1.297 13.478 12.933 1.00 89.75 92 ALA A C 1
ATOM 736 O O . ALA A 1 92 ? -0.753 13.734 14.008 1.00 89.75 92 ALA A O 1
ATOM 737 N N . GLY A 1 93 ? -1.193 14.296 11.878 1.00 90.00 93 GLY A N 1
ATOM 738 C CA . GLY A 1 93 ? -0.380 15.511 11.861 1.00 90.00 93 GLY A CA 1
ATOM 739 C C . GLY A 1 93 ? 1.126 15.248 11.782 1.00 90.00 93 GLY A C 1
ATOM 740 O O . GLY A 1 93 ? 1.910 16.121 12.153 1.00 90.00 93 GLY A O 1
ATOM 741 N N . ILE A 1 94 ? 1.528 14.062 11.320 1.00 89.38 94 ILE A N 1
ATOM 742 C CA . ILE A 1 94 ? 2.929 13.679 11.128 1.00 89.38 94 ILE A CA 1
ATOM 743 C C . ILE A 1 94 ? 3.413 14.290 9.814 1.00 89.38 94 ILE A C 1
ATOM 745 O O . ILE A 1 94 ? 2.870 14.004 8.748 1.00 89.38 94 ILE A O 1
ATOM 749 N N . SER A 1 95 ? 4.441 15.134 9.878 1.00 90.00 95 SER A N 1
ATOM 750 C CA . SER A 1 95 ? 5.003 15.753 8.679 1.00 90.00 95 SER A CA 1
ATOM 751 C C . SER A 1 95 ? 5.884 14.779 7.891 1.00 90.00 95 SER A C 1
ATOM 753 O O . SER A 1 95 ? 6.465 13.839 8.436 1.00 90.00 95 SER A O 1
ATOM 755 N N . GLU A 1 96 ? 6.049 15.038 6.592 1.00 87.75 96 GLU A N 1
ATOM 756 C CA . GLU A 1 96 ? 6.993 14.287 5.756 1.00 87.75 96 GLU A CA 1
ATOM 757 C C . GLU A 1 96 ? 8.424 14.353 6.315 1.00 87.75 96 GLU A C 1
ATOM 759 O O . GLU A 1 96 ? 9.135 13.355 6.302 1.00 87.75 96 GLU A O 1
ATOM 764 N N . GLU A 1 97 ? 8.832 15.497 6.869 1.00 90.50 97 GLU A N 1
ATOM 765 C CA . GLU A 1 97 ? 10.151 15.667 7.489 1.00 90.50 97 GLU A CA 1
ATOM 766 C C . GLU A 1 97 ? 10.339 14.741 8.697 1.00 90.50 97 GLU A C 1
ATOM 768 O O . GLU A 1 97 ? 11.368 14.074 8.797 1.00 90.50 97 GLU A O 1
ATOM 773 N N . GLN A 1 98 ? 9.326 14.630 9.566 1.00 88.50 98 GLN A N 1
ATOM 774 C CA . GLN A 1 98 ? 9.339 13.676 10.679 1.00 88.50 98 GLN A CA 1
ATOM 775 C C . GLN A 1 98 ? 9.411 12.236 10.166 1.00 88.50 98 GLN A C 1
ATOM 777 O O . GLN A 1 98 ? 10.170 11.425 10.700 1.00 88.50 98 GLN A O 1
ATOM 782 N N . CYS A 1 99 ? 8.671 11.939 9.092 1.00 85.62 99 CYS A N 1
ATOM 783 C CA . CYS A 1 99 ? 8.663 10.620 8.479 1.00 85.62 99 CYS A CA 1
ATOM 784 C C . CYS A 1 99 ? 10.051 10.219 7.951 1.00 85.62 99 CYS A C 1
ATOM 786 O O . CYS A 1 99 ? 10.597 9.169 8.293 1.00 85.62 99 CYS A O 1
ATOM 788 N N . LEU A 1 100 ? 10.663 11.105 7.162 1.00 86.50 100 LEU A N 1
ATOM 789 C CA . LEU A 1 100 ? 11.992 10.911 6.589 1.00 86.50 100 LEU A CA 1
ATOM 790 C C . LEU A 1 100 ? 13.082 10.840 7.663 1.00 86.50 100 LEU A C 1
ATOM 792 O O . LEU A 1 100 ? 14.029 10.066 7.517 1.00 86.50 100 LEU A O 1
ATOM 796 N N . TYR A 1 101 ? 12.953 11.618 8.738 1.00 86.44 101 TYR A N 1
ATOM 797 C CA . TYR A 1 101 ? 13.908 11.597 9.839 1.00 86.44 101 TYR A CA 1
ATOM 798 C C . TYR A 1 101 ? 13.917 10.249 10.568 1.00 86.44 101 TYR A C 1
ATOM 800 O O . TYR A 1 101 ? 14.988 9.682 10.778 1.00 86.44 101 TYR A O 1
ATOM 808 N N . GLN A 1 102 ? 12.755 9.675 10.887 1.00 82.94 102 GLN A N 1
ATOM 809 C CA . GLN A 1 102 ? 12.704 8.344 11.501 1.00 82.94 102 GLN A CA 1
ATOM 810 C C . GLN A 1 102 ? 13.248 7.261 10.564 1.00 82.94 102 GLN A C 1
ATOM 812 O O . GLN A 1 102 ? 13.999 6.407 11.022 1.00 82.94 102 GLN A O 1
ATOM 817 N N . ILE A 1 103 ? 12.932 7.311 9.260 1.00 82.00 103 ILE A N 1
ATOM 818 C CA . ILE A 1 103 ? 13.510 6.380 8.274 1.00 82.00 103 ILE A CA 1
ATOM 819 C C . ILE A 1 103 ? 15.040 6.465 8.315 1.00 82.00 103 ILE A C 1
ATOM 821 O O . ILE A 1 103 ? 15.719 5.443 8.380 1.00 82.00 103 ILE A O 1
ATOM 825 N N . TYR A 1 104 ? 15.590 7.679 8.338 1.00 83.81 104 TYR A N 1
ATOM 826 C CA . TYR A 1 104 ? 17.029 7.902 8.448 1.00 83.81 104 TYR A CA 1
ATOM 827 C C . TYR A 1 104 ? 17.625 7.312 9.738 1.00 83.81 104 TYR A C 1
ATOM 829 O O . TYR A 1 104 ? 18.673 6.663 9.693 1.00 83.81 104 TYR A O 1
ATOM 837 N N . ILE A 1 105 ? 16.957 7.492 10.882 1.00 84.38 105 ILE A N 1
ATOM 838 C CA . ILE A 1 105 ? 17.375 6.900 12.161 1.00 84.38 105 ILE A CA 1
ATOM 839 C C . ILE A 1 105 ? 17.326 5.367 12.100 1.00 84.38 105 ILE A C 1
ATOM 841 O O . ILE A 1 105 ? 18.304 4.711 12.468 1.00 84.38 105 ILE A O 1
ATOM 845 N N . ASP A 1 106 ? 16.244 4.791 11.581 1.00 81.31 106 ASP A N 1
ATOM 846 C CA . ASP A 1 106 ? 16.066 3.343 11.448 1.00 81.31 106 ASP A CA 1
ATOM 847 C C . ASP A 1 106 ? 17.099 2.714 10.506 1.00 81.31 106 ASP A C 1
ATOM 849 O O . ASP A 1 106 ? 17.557 1.594 10.741 1.00 81.31 106 ASP A O 1
ATOM 853 N N . GLU A 1 107 ? 17.499 3.420 9.450 1.00 80.00 107 GLU A N 1
ATOM 854 C CA . GLU A 1 107 ? 18.545 2.977 8.527 1.00 80.00 107 GLU A CA 1
ATOM 855 C C . GLU A 1 107 ? 19.938 2.993 9.165 1.00 80.00 107 GLU A C 1
ATOM 857 O O . GLU A 1 107 ? 20.741 2.088 8.916 1.00 80.00 107 GLU A O 1
ATOM 862 N N . LEU A 1 108 ? 20.244 4.011 9.975 1.00 81.19 108 LEU A N 1
ATOM 863 C CA . LEU A 1 108 ? 21.555 4.159 10.608 1.00 81.19 108 LEU A CA 1
ATOM 864 C C . LEU A 1 108 ? 21.748 3.242 11.811 1.00 81.19 108 LEU A C 1
ATOM 866 O O . LEU A 1 108 ? 22.824 2.662 11.977 1.00 81.19 108 LEU A O 1
ATOM 870 N N . TYR A 1 109 ? 20.726 3.133 12.654 1.00 80.62 109 TYR A N 1
ATOM 871 C CA . TYR A 1 109 ? 20.828 2.472 13.953 1.00 80.62 109 TYR A CA 1
ATOM 872 C C . TYR A 1 109 ? 20.071 1.137 14.001 1.00 80.62 109 TYR A C 1
ATOM 874 O O . TYR A 1 109 ? 20.210 0.387 14.970 1.00 80.62 109 TYR A O 1
ATOM 882 N N . GLY A 1 110 ? 19.340 0.795 12.932 1.00 69.81 110 GLY A N 1
ATOM 883 C CA . GLY A 1 110 ? 18.351 -0.279 12.932 1.00 69.81 110 GLY A CA 1
ATOM 884 C C . GLY A 1 110 ? 17.104 0.181 13.679 1.00 69.81 110 GLY A C 1
ATOM 885 O O . GLY A 1 110 ? 17.229 0.883 14.675 1.00 69.81 110 GLY A O 1
ATOM 886 N N . GLY A 1 111 ? 15.908 -0.214 13.228 1.00 64.56 111 GLY A N 1
ATOM 887 C CA . GLY A 1 111 ? 14.660 0.154 13.904 1.00 64.56 111 GLY A CA 1
ATOM 888 C C . GLY A 1 111 ? 14.759 -0.115 15.404 1.00 64.56 111 GLY A C 1
ATOM 889 O O . GLY A 1 111 ? 14.780 -1.280 15.824 1.00 64.56 111 GLY A O 1
ATOM 890 N N . LEU A 1 112 ? 14.891 0.952 16.203 1.00 53.62 112 LEU A N 1
ATOM 891 C CA . LEU A 1 112 ? 14.954 0.848 17.651 1.00 53.62 112 LEU A CA 1
ATOM 892 C C . LEU A 1 112 ? 13.578 0.357 18.083 1.00 53.62 112 LEU A C 1
ATOM 894 O O . LEU A 1 112 ? 12.654 1.140 18.289 1.00 53.62 112 LEU A O 1
ATOM 898 N N . GLN A 1 113 ? 13.426 -0.956 18.253 1.00 53.00 113 GLN A N 1
ATOM 899 C CA . GLN A 1 113 ? 12.360 -1.444 19.106 1.00 53.00 113 GLN A CA 1
ATOM 900 C C . GLN A 1 113 ? 12.655 -0.855 20.477 1.00 53.00 113 GLN A C 1
ATOM 902 O O . GLN A 1 113 ? 13.561 -1.327 21.167 1.00 53.00 113 GLN A O 1
ATOM 907 N N . LYS A 1 114 ? 11.933 0.213 20.842 1.00 53.75 114 LYS A N 1
ATOM 908 C CA . LYS A 1 114 ? 11.950 0.738 22.202 1.00 53.75 114 LYS A CA 1
ATOM 909 C C . LYS A 1 114 ? 11.708 -0.477 23.100 1.00 53.75 114 LYS A C 1
ATOM 911 O O . LYS A 1 114 ? 10.659 -1.115 22.957 1.00 53.75 114 LYS A O 1
ATOM 916 N N . PRO A 1 115 ? 12.675 -0.872 23.947 1.00 44.53 115 PRO A N 1
ATOM 917 C CA . PRO A 1 115 ? 12.446 -1.962 24.874 1.00 44.53 115 PRO A CA 1
ATOM 918 C C . PRO A 1 115 ? 11.210 -1.575 25.669 1.00 44.53 115 PRO A C 1
ATOM 920 O O . PRO A 1 115 ? 11.142 -0.472 26.217 1.00 44.53 115 PRO A O 1
ATOM 923 N N . ASN A 1 116 ? 10.216 -2.460 25.667 1.00 46.75 116 ASN A N 1
ATOM 924 C CA . ASN A 1 116 ? 8.993 -2.253 26.427 1.00 46.75 116 ASN A CA 1
ATOM 925 C C . ASN A 1 116 ? 9.385 -1.895 27.877 1.00 46.75 116 ASN A C 1
ATOM 927 O O . ASN A 1 116 ? 10.417 -2.377 28.356 1.00 46.75 116 ASN A O 1
ATOM 931 N N . GLU A 1 117 ? 8.627 -1.064 28.597 1.00 55.41 117 GLU A N 1
ATOM 932 C CA . GLU A 1 117 ? 9.002 -0.680 29.975 1.00 55.41 117 GLU A CA 1
ATOM 933 C C . GLU A 1 117 ? 9.263 -1.912 30.866 1.00 55.41 117 GLU A C 1
ATOM 935 O O . GLU A 1 117 ? 10.167 -1.920 31.708 1.00 55.41 117 GLU A O 1
ATOM 940 N N . ASP A 1 118 ? 8.537 -3.001 30.601 1.00 57.28 118 ASP A N 1
ATOM 941 C CA . ASP A 1 118 ? 8.723 -4.309 31.229 1.00 57.28 118 ASP A CA 1
ATOM 942 C C . ASP A 1 118 ? 10.063 -4.982 30.878 1.00 57.28 118 ASP A C 1
ATOM 944 O O . ASP A 1 118 ? 10.634 -5.712 31.693 1.00 57.28 118 ASP A O 1
ATOM 948 N N . GLU A 1 119 ? 10.591 -4.758 29.674 1.00 57.19 119 GLU A N 1
ATOM 949 C CA . GLU A 1 119 ? 11.923 -5.210 29.266 1.00 57.19 119 GLU A CA 1
ATOM 950 C C . GLU A 1 119 ? 13.024 -4.332 29.861 1.00 57.19 119 GLU A C 1
ATOM 952 O O . GLU A 1 119 ? 14.007 -4.882 30.359 1.00 57.19 119 GLU A O 1
ATOM 957 N N . LYS A 1 120 ? 12.838 -3.003 29.920 1.00 59.47 120 LYS A N 1
ATOM 958 C CA . LYS A 1 120 ? 13.759 -2.083 30.619 1.00 59.47 120 LYS A CA 1
ATOM 959 C C . LYS A 1 120 ? 13.910 -2.465 32.097 1.00 59.47 120 LYS A C 1
ATOM 961 O O . LYS A 1 120 ? 15.040 -2.571 32.576 1.00 59.47 120 LYS A O 1
ATOM 966 N N . LYS A 1 121 ? 12.810 -2.778 32.799 1.00 62.69 121 LYS A N 1
ATOM 967 C CA . LYS A 1 121 ? 12.848 -3.282 34.190 1.00 62.69 121 LYS A CA 1
ATOM 968 C C . LYS A 1 121 ? 13.564 -4.630 34.313 1.00 62.69 121 LYS A C 1
ATOM 970 O O . LYS A 1 121 ? 14.425 -4.782 35.175 1.00 62.69 121 LYS A O 1
ATOM 975 N N . LYS A 1 122 ? 13.295 -5.584 33.414 1.00 61.03 122 LYS A N 1
ATOM 976 C CA . LYS A 1 122 ? 13.977 -6.896 33.406 1.00 61.03 122 LYS A CA 1
ATOM 977 C C . LYS A 1 122 ? 15.472 -6.814 33.090 1.00 61.03 122 LYS A C 1
ATOM 979 O O . LYS A 1 122 ? 16.232 -7.656 33.562 1.00 61.03 122 LYS A O 1
ATOM 984 N N . LEU A 1 123 ? 15.894 -5.862 32.258 1.00 58.75 123 LEU A N 1
ATOM 985 C CA . LEU A 1 123 ? 17.302 -5.615 31.933 1.00 58.75 123 LEU A CA 1
ATOM 986 C C . LEU A 1 123 ? 18.020 -4.903 33.087 1.00 58.75 123 LEU A C 1
ATOM 988 O O . LEU A 1 123 ? 19.149 -5.269 33.407 1.00 58.75 123 LEU A O 1
ATOM 992 N N . ALA A 1 124 ? 17.350 -3.963 33.761 1.00 61.06 124 ALA A N 1
ATOM 993 C CA . ALA A 1 124 ? 17.861 -3.311 34.966 1.00 61.06 124 ALA A CA 1
ATOM 994 C C . ALA A 1 124 ? 18.062 -4.304 36.128 1.00 61.06 124 ALA A C 1
ATOM 996 O O . ALA A 1 124 ? 19.105 -4.274 36.775 1.00 61.06 124 ALA A O 1
ATOM 997 N N . GLU A 1 125 ? 17.133 -5.246 36.329 1.00 60.22 125 GLU A N 1
ATOM 998 C CA . GLU A 1 125 ? 17.258 -6.326 37.327 1.00 60.22 125 GLU A CA 1
ATOM 999 C C . GLU A 1 125 ? 18.375 -7.336 37.005 1.00 60.22 125 GLU A C 1
ATOM 1001 O O . GLU A 1 125 ? 18.844 -8.052 37.889 1.00 60.22 125 GLU A O 1
ATOM 1006 N N . LYS A 1 126 ? 18.827 -7.399 35.745 1.00 58.47 126 LYS A N 1
ATOM 1007 C CA . LYS A 1 126 ? 19.887 -8.306 35.271 1.00 58.47 126 LYS A CA 1
ATOM 1008 C C . LYS A 1 126 ? 21.248 -7.633 35.104 1.00 58.47 126 LYS A C 1
ATOM 1010 O O . LYS A 1 126 ? 22.146 -8.258 34.535 1.00 58.47 126 LYS A O 1
ATOM 1015 N N . LYS A 1 127 ? 21.440 -6.405 35.605 1.00 54.19 127 LYS A N 1
ATOM 1016 C CA . LYS A 1 127 ? 22.766 -5.773 35.690 1.00 54.19 127 LYS A CA 1
ATOM 1017 C C . LYS A 1 127 ? 23.640 -6.533 36.698 1.00 54.19 127 LYS A C 1
ATOM 1019 O O . LYS A 1 127 ? 23.805 -6.132 37.844 1.00 54.19 127 LYS A O 1
ATOM 1024 N N . ALA A 1 128 ? 24.192 -7.665 36.271 1.00 58.25 128 ALA A N 1
ATOM 1025 C CA . ALA A 1 128 ? 25.306 -8.299 36.949 1.00 58.25 128 ALA A CA 1
ATOM 1026 C C . ALA A 1 128 ? 26.531 -7.402 36.744 1.00 58.25 128 ALA A C 1
ATOM 1028 O O . ALA A 1 128 ? 26.967 -7.194 35.612 1.00 58.25 128 ALA A O 1
ATOM 1029 N N . SER A 1 129 ? 27.062 -6.850 37.835 1.00 55.59 129 SER A N 1
ATOM 1030 C CA . SER A 1 129 ? 28.353 -6.170 37.809 1.00 55.59 129 SER A CA 1
ATOM 1031 C C . SER A 1 129 ? 29.420 -7.196 37.429 1.00 55.59 129 SER A C 1
ATOM 1033 O O . SER A 1 129 ? 29.678 -8.142 38.177 1.00 55.59 129 SER A O 1
ATOM 1035 N N . ILE A 1 130 ? 29.990 -7.066 36.233 1.00 54.53 130 ILE A N 1
ATOM 1036 C CA . ILE A 1 130 ? 31.139 -7.869 35.823 1.00 54.53 130 ILE A CA 1
ATOM 1037 C C . ILE A 1 130 ? 32.355 -7.229 36.490 1.00 54.53 130 ILE A C 1
ATOM 1039 O O . ILE A 1 130 ? 32.910 -6.257 35.986 1.00 54.53 130 ILE A O 1
ATOM 1043 N N . GLY A 1 131 ? 32.743 -7.755 37.652 1.00 51.78 131 GLY A N 1
ATOM 1044 C CA . GLY A 1 131 ? 33.988 -7.372 38.308 1.00 51.78 131 GLY A CA 1
ATOM 1045 C C . GLY A 1 131 ? 35.175 -7.837 37.469 1.00 51.78 131 GLY A C 1
ATOM 1046 O O . GLY A 1 131 ? 35.504 -9.020 37.473 1.00 51.78 131 GLY A O 1
ATOM 1047 N N . TYR A 1 132 ? 35.800 -6.918 36.736 1.00 46.69 132 TYR A N 1
ATOM 1048 C CA . TYR A 1 132 ? 37.107 -7.139 36.127 1.00 46.69 132 TYR A CA 1
ATOM 1049 C C . TYR A 1 132 ? 38.183 -6.680 37.113 1.00 46.69 132 TYR A C 1
ATOM 1051 O O . TYR A 1 132 ? 38.269 -5.497 37.434 1.00 46.69 132 TYR A O 1
ATOM 1059 N N . THR A 1 133 ? 39.010 -7.608 37.584 1.00 62.94 133 THR A N 1
ATOM 1060 C CA . THR A 1 133 ? 40.273 -7.302 38.262 1.00 62.94 133 THR A CA 1
ATOM 1061 C C . THR A 1 133 ? 41.416 -7.464 37.264 1.00 62.94 133 THR A C 1
ATOM 1063 O O . THR A 1 133 ? 41.529 -8.488 36.592 1.00 62.94 133 THR A O 1
ATOM 1066 N N . TYR A 1 134 ? 42.254 -6.437 37.141 1.00 65.62 134 TYR A N 1
ATOM 1067 C CA . TYR A 1 134 ? 43.509 -6.513 36.393 1.00 65.62 134 TYR A CA 1
ATOM 1068 C C . TYR A 1 134 ? 44.583 -7.167 37.274 1.00 65.62 134 TYR A C 1
ATOM 1070 O O . TYR A 1 134 ? 44.566 -6.996 38.492 1.00 65.62 134 TYR A O 1
ATOM 1078 N N . GLU A 1 135 ? 45.518 -7.905 36.667 1.00 53.16 135 GLU A N 1
ATOM 1079 C CA . GLU A 1 135 ? 46.550 -8.712 37.353 1.00 53.16 135 GLU A CA 1
ATOM 1080 C C . GLU A 1 135 ? 47.594 -7.913 38.171 1.00 53.16 135 GLU A C 1
ATOM 1082 O O . GLU A 1 135 ? 48.615 -8.469 38.562 1.00 53.16 135 GLU A O 1
ATOM 1087 N N . ASP A 1 136 ? 47.351 -6.634 38.474 1.00 51.50 136 ASP A N 1
ATOM 1088 C CA . ASP A 1 136 ? 48.278 -5.772 39.225 1.00 51.50 136 ASP A CA 1
ATOM 1089 C C . ASP A 1 136 ? 47.622 -5.074 40.432 1.00 51.50 136 ASP A C 1
ATOM 1091 O O . ASP A 1 136 ? 47.932 -3.939 40.778 1.00 51.50 136 ASP A O 1
ATOM 1095 N N . SER A 1 137 ? 46.655 -5.724 41.083 1.00 48.72 137 SER A N 1
ATOM 1096 C CA . SER A 1 137 ? 46.102 -5.248 42.359 1.00 48.72 137 SER A CA 1
ATOM 1097 C C . SER A 1 137 ? 46.381 -6.257 43.469 1.00 48.72 137 SER A C 1
ATOM 1099 O O . SER A 1 137 ? 45.691 -7.264 43.614 1.00 48.72 137 SER A O 1
ATOM 1101 N N . THR A 1 138 ? 47.426 -5.986 44.251 1.00 44.03 138 THR A N 1
ATOM 1102 C CA . THR A 1 138 ? 47.749 -6.702 45.489 1.00 44.03 138 THR A CA 1
ATOM 1103 C C . THR A 1 138 ? 46.666 -6.440 46.532 1.00 44.03 138 THR A C 1
ATOM 1105 O O . THR A 1 138 ? 46.525 -5.318 47.016 1.00 44.03 138 THR A O 1
ATOM 1108 N N . VAL A 1 139 ? 45.900 -7.473 46.878 1.00 39.62 139 VAL A N 1
ATOM 1109 C CA . VAL A 1 139 ? 44.891 -7.418 47.941 1.00 39.62 139 VAL A CA 1
ATOM 1110 C C . VAL A 1 139 ? 45.579 -7.771 49.262 1.00 39.62 139 VAL A C 1
ATOM 1112 O O . VAL A 1 139 ? 45.971 -8.919 49.460 1.00 39.62 139 VAL A O 1
ATOM 1115 N N . GLU A 1 140 ? 45.762 -6.793 50.151 1.00 39.66 140 GLU A N 1
ATOM 1116 C CA . GLU A 1 140 ? 46.085 -7.072 51.554 1.00 39.66 140 GLU A CA 1
ATOM 1117 C C . GLU A 1 140 ? 44.820 -7.587 52.258 1.00 39.66 140 GLU A C 1
ATOM 1119 O O . GLU A 1 140 ? 43.784 -6.921 52.288 1.00 39.66 140 GLU A O 1
ATOM 1124 N N . GLU A 1 141 ? 44.900 -8.803 52.800 1.00 41.34 141 GLU A N 1
ATOM 1125 C CA . GLU A 1 141 ? 43.887 -9.372 53.687 1.00 41.34 141 GLU A CA 1
ATOM 1126 C C . GLU A 1 141 ? 43.882 -8.623 55.024 1.00 41.34 141 GLU A C 1
ATOM 1128 O O . GLU A 1 141 ? 44.897 -8.592 55.719 1.00 41.34 141 GLU A O 1
ATOM 1133 N N . LEU A 1 142 ? 42.725 -8.106 55.442 1.00 34.56 142 LEU A N 1
ATOM 1134 C CA . LEU A 1 142 ? 42.468 -7.775 56.843 1.00 34.56 142 LEU A CA 1
ATOM 1135 C C . LEU A 1 142 ? 41.054 -8.221 57.237 1.00 34.56 142 LEU A C 1
ATOM 1137 O O . LEU A 1 142 ? 40.045 -7.749 56.713 1.00 34.56 142 LEU A O 1
ATOM 1141 N N . GLU A 1 143 ? 41.017 -9.188 58.156 1.00 32.16 143 GLU A N 1
ATOM 1142 C CA . GLU A 1 143 ? 39.826 -9.776 58.764 1.00 32.16 143 GLU A CA 1
ATOM 1143 C C . GLU A 1 143 ? 39.042 -8.794 59.656 1.00 32.16 143 GLU A C 1
ATOM 1145 O O . GLU A 1 143 ? 39.616 -7.993 60.387 1.00 32.16 143 GLU A O 1
ATOM 1150 N N . ASN A 1 144 ? 37.720 -9.017 59.687 1.00 33.31 144 ASN A N 1
ATOM 1151 C CA . ASN A 1 144 ? 36.782 -8.852 60.810 1.00 33.31 144 ASN A CA 1
ATOM 1152 C C . ASN A 1 144 ? 36.742 -7.519 61.588 1.00 33.31 144 ASN A C 1
ATOM 1154 O O . ASN A 1 144 ? 37.561 -7.276 62.470 1.00 33.31 144 ASN A O 1
ATOM 1158 N N . SER A 1 145 ? 35.603 -6.814 61.504 1.00 30.72 145 SER A N 1
ATOM 1159 C CA . SER A 1 145 ? 34.589 -6.723 62.588 1.00 30.72 145 SER A CA 1
ATOM 1160 C C . SER A 1 145 ? 33.712 -5.465 62.475 1.00 30.72 145 SER A C 1
ATOM 1162 O O . SER A 1 145 ? 34.221 -4.363 62.359 1.00 30.72 145 SER A O 1
ATOM 1164 N N . LEU A 1 146 ? 32.398 -5.684 62.595 1.00 34.84 146 LEU A N 1
ATOM 1165 C CA . LEU A 1 146 ? 31.352 -4.867 63.239 1.00 34.84 146 LEU A CA 1
ATOM 1166 C C . LEU A 1 146 ? 31.302 -3.316 63.106 1.00 34.84 146 LEU A C 1
ATOM 1168 O O . LEU A 1 146 ? 32.217 -2.589 63.461 1.00 34.84 146 LEU A O 1
ATOM 1172 N N . GLU A 1 147 ? 30.064 -2.869 62.857 1.00 31.25 147 GLU A N 1
ATOM 1173 C CA . GLU A 1 147 ? 29.416 -1.598 63.248 1.00 31.25 147 GLU A CA 1
ATOM 1174 C C . GLU A 1 147 ? 29.340 -0.416 62.265 1.00 31.25 147 GLU A C 1
ATOM 1176 O O . GLU A 1 147 ? 30.306 0.099 61.718 1.00 31.25 147 GLU A O 1
ATOM 1181 N N . LYS A 1 148 ? 28.085 0.044 62.145 1.00 39.75 148 LYS A N 1
ATOM 1182 C CA . LYS A 1 148 ? 27.578 1.296 61.574 1.00 39.75 148 LYS A CA 1
ATOM 1183 C C . LYS A 1 148 ? 28.527 2.494 61.721 1.00 39.75 148 LYS A C 1
ATOM 1185 O O . LYS A 1 148 ? 28.925 2.819 62.840 1.00 39.75 148 LYS A O 1
ATOM 1190 N N . ARG A 1 149 ? 28.582 3.331 60.678 1.00 29.31 149 ARG A N 1
ATOM 1191 C CA . ARG A 1 149 ? 28.323 4.773 60.829 1.00 29.31 149 ARG A CA 1
ATOM 1192 C C . ARG A 1 149 ? 27.944 5.453 59.512 1.00 29.31 149 ARG A C 1
ATOM 1194 O O . ARG A 1 149 ? 28.362 5.037 58.444 1.00 29.31 149 ARG A O 1
ATOM 1201 N N . ALA A 1 150 ? 27.079 6.450 59.668 1.00 34.31 150 ALA A N 1
ATOM 1202 C CA . ALA A 1 150 ? 26.607 7.396 58.669 1.00 34.31 150 ALA A CA 1
ATOM 1203 C C . ALA A 1 150 ? 27.636 8.512 58.411 1.00 34.31 150 ALA A C 1
ATOM 1205 O O . ALA A 1 150 ? 28.480 8.759 59.275 1.00 34.31 150 ALA A O 1
ATOM 1206 N N . GLY A 1 151 ? 27.460 9.222 57.294 1.00 27.80 151 GLY A N 1
ATOM 1207 C CA . GLY A 1 151 ? 28.224 10.403 56.868 1.00 27.80 151 GLY A CA 1
ATOM 1208 C C . GLY A 1 151 ? 28.896 10.110 55.529 1.00 27.80 151 GLY A C 1
ATOM 1209 O O . GLY A 1 151 ? 29.789 9.277 55.501 1.00 27.80 151 GLY A O 1
ATOM 1210 N N . ASP A 1 152 ? 28.273 10.479 54.412 1.00 36.12 152 ASP A N 1
ATOM 1211 C CA . ASP A 1 152 ? 28.417 11.787 53.745 1.00 36.12 152 ASP A CA 1
ATOM 1212 C C . ASP A 1 152 ? 29.702 11.801 52.916 1.00 36.12 152 ASP A C 1
ATOM 1214 O O . ASP A 1 152 ? 30.787 11.889 53.474 1.00 36.12 152 ASP A O 1
ATOM 1218 N N . ASP A 1 153 ? 29.545 11.637 51.606 1.00 33.62 153 ASP A N 1
ATOM 1219 C CA . ASP A 1 153 ? 30.464 12.169 50.607 1.00 33.62 153 ASP A CA 1
ATOM 1220 C C . ASP A 1 153 ? 29.627 12.453 49.357 1.00 33.62 153 ASP A C 1
ATOM 1222 O O . ASP A 1 153 ? 29.085 11.557 48.702 1.00 33.62 153 ASP A O 1
ATOM 1226 N N . GLU A 1 154 ? 29.451 13.750 49.125 1.00 44.69 154 GLU A N 1
ATOM 1227 C CA . GLU A 1 154 ? 29.090 14.341 47.851 1.00 44.69 154 GLU A CA 1
ATOM 1228 C C . GLU A 1 154 ? 30.051 13.801 46.784 1.00 44.69 154 GLU A C 1
ATOM 1230 O O . GLU A 1 154 ? 31.247 14.082 46.833 1.00 44.69 154 GLU A O 1
ATOM 1235 N N . ASP A 1 155 ? 29.538 13.062 45.801 1.00 36.75 155 ASP A N 1
ATOM 1236 C CA . ASP A 1 155 ? 30.201 13.008 44.506 1.00 36.75 155 ASP A CA 1
ATOM 1237 C C . ASP A 1 155 ? 29.199 13.308 43.403 1.00 36.75 155 ASP A C 1
ATOM 1239 O O . ASP A 1 155 ? 28.031 12.906 43.414 1.00 36.75 155 ASP A O 1
ATOM 1243 N N . SER A 1 156 ? 29.673 14.167 42.523 1.00 50.66 156 SER A N 1
ATOM 1244 C CA . SER A 1 156 ? 28.891 15.023 41.659 1.00 50.66 156 SER A CA 1
ATOM 1245 C C . SER A 1 156 ? 28.681 14.300 40.346 1.00 50.66 156 SER A C 1
ATOM 1247 O O . SER A 1 156 ? 29.394 14.546 39.381 1.00 50.66 156 SER A O 1
ATOM 1249 N N . GLU A 1 157 ? 27.693 13.417 40.294 1.00 39.47 157 GLU A N 1
ATOM 1250 C CA . GLU A 1 157 ? 27.201 12.914 39.016 1.00 39.47 157 GLU A CA 1
ATOM 1251 C C . GLU A 1 157 ? 26.163 13.914 38.509 1.00 39.47 157 GLU A C 1
ATOM 1253 O O . GLU A 1 157 ? 24.950 13.755 38.675 1.00 39.47 157 GLU A O 1
ATOM 1258 N N . GLU A 1 158 ? 26.670 15.013 37.943 1.00 38.66 158 GLU A N 1
ATOM 1259 C CA . GLU A 1 158 ? 25.928 15.835 36.996 1.00 38.66 158 GLU A CA 1
ATOM 1260 C C . GLU A 1 158 ? 25.621 14.933 35.795 1.00 38.66 158 GLU A C 1
ATOM 1262 O O . GLU A 1 158 ? 26.337 14.903 34.795 1.00 38.66 158 GLU A O 1
ATOM 1267 N N . ASP A 1 159 ? 24.570 14.127 35.949 1.00 42.00 159 ASP A N 1
ATOM 1268 C CA . ASP A 1 159 ? 23.985 13.288 34.918 1.00 42.00 159 ASP A CA 1
ATOM 1269 C C . ASP A 1 159 ? 23.301 14.215 33.911 1.00 42.00 159 ASP A C 1
ATOM 1271 O O . ASP A 1 159 ? 22.078 14.335 33.838 1.00 42.00 159 ASP A O 1
ATOM 1275 N N . SER A 1 160 ? 24.121 14.934 33.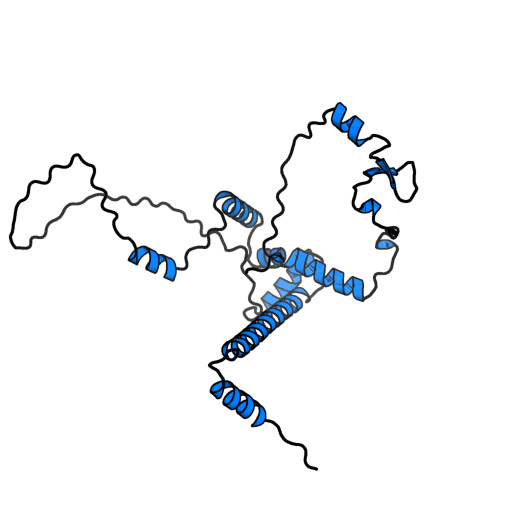144 1.00 41.03 160 SER A N 1
ATOM 1276 C CA . SER A 1 160 ? 23.719 15.598 31.914 1.00 41.03 160 SER A CA 1
ATOM 1277 C C . SER A 1 160 ? 23.502 14.527 30.844 1.00 41.03 160 SER A C 1
ATOM 1279 O O . SER A 1 160 ? 24.134 14.519 29.789 1.00 41.03 160 SER A O 1
ATOM 1281 N N . ASN A 1 161 ? 22.555 13.624 31.100 1.00 42.28 161 ASN A N 1
ATOM 1282 C CA . ASN A 1 161 ? 21.761 13.034 30.038 1.00 42.28 161 ASN A CA 1
ATOM 1283 C C . ASN A 1 161 ? 20.766 14.110 29.610 1.00 42.28 161 ASN A C 1
ATOM 1285 O O . ASN A 1 161 ? 19.567 14.029 29.869 1.00 42.28 161 ASN A O 1
ATOM 1289 N N . THR A 1 162 ? 21.283 15.140 28.938 1.00 41.38 162 THR A N 1
ATOM 1290 C CA . THR A 1 162 ? 20.472 15.923 28.007 1.00 41.38 162 THR A CA 1
ATOM 1291 C C . THR A 1 162 ? 20.275 15.059 26.757 1.00 41.38 162 THR A C 1
ATOM 1293 O O . THR A 1 162 ? 20.676 15.433 25.661 1.00 41.38 162 THR A O 1
ATOM 1296 N N . ASP A 1 163 ? 19.702 13.863 26.932 1.00 46.53 163 ASP A N 1
ATOM 1297 C CA . ASP A 1 163 ? 18.878 13.283 25.886 1.00 46.53 163 ASP A CA 1
ATOM 1298 C C . ASP A 1 163 ? 17.613 14.135 25.941 1.00 46.53 163 ASP A C 1
ATOM 1300 O O . ASP A 1 163 ? 16.652 13.863 26.665 1.00 46.53 163 ASP A O 1
ATOM 1304 N N . GLU A 1 164 ? 17.624 15.215 25.163 1.00 41.72 164 GLU A N 1
ATOM 1305 C CA . GLU A 1 164 ? 16.422 15.565 24.426 1.00 41.72 164 GLU A CA 1
ATOM 1306 C C . GLU A 1 164 ? 16.117 14.351 23.535 1.00 41.72 164 GLU A C 1
ATOM 1308 O O . GLU A 1 164 ? 16.375 14.350 22.335 1.00 41.72 164 GLU A O 1
ATOM 1313 N N . ASP A 1 165 ? 15.613 13.278 24.158 1.00 52.53 165 ASP A N 1
ATOM 1314 C CA . ASP A 1 165 ? 14.804 12.252 23.530 1.00 52.53 165 ASP A CA 1
ATOM 1315 C C . ASP A 1 165 ? 13.592 13.030 23.009 1.00 52.53 165 ASP A C 1
ATOM 1317 O O . ASP A 1 165 ? 12.527 13.079 23.633 1.00 52.53 165 ASP A O 1
ATOM 1321 N N . GLU A 1 166 ? 13.773 13.734 21.888 1.00 48.44 166 GLU A N 1
ATOM 1322 C CA . GLU A 1 166 ? 12.679 14.120 21.027 1.00 48.44 166 GLU A CA 1
ATOM 1323 C C . GLU A 1 166 ? 11.946 12.812 20.792 1.00 48.44 166 GLU A C 1
ATOM 1325 O O . GLU A 1 166 ? 12.453 11.902 20.137 1.00 48.44 166 GLU A O 1
ATOM 1330 N N . VAL A 1 167 ? 10.813 12.654 21.475 1.00 51.84 167 VAL A N 1
ATOM 1331 C CA . VAL A 1 167 ? 9.983 11.464 21.401 1.00 51.84 167 VAL A CA 1
ATOM 1332 C C . VAL A 1 167 ? 9.545 11.384 19.951 1.00 51.84 167 VAL A C 1
ATOM 1334 O O . VAL A 1 167 ? 8.554 12.007 19.577 1.00 51.84 167 VAL A O 1
ATOM 1337 N N . ILE A 1 168 ? 10.326 10.682 19.125 1.00 54.66 168 ILE A N 1
ATOM 1338 C CA . ILE A 1 168 ? 10.033 10.595 17.705 1.00 54.66 168 ILE A CA 1
ATOM 1339 C C . ILE A 1 168 ? 8.673 9.895 17.625 1.00 54.66 168 ILE A C 1
ATOM 1341 O O . ILE A 1 168 ? 8.525 8.811 18.219 1.00 54.66 168 ILE A O 1
ATOM 1345 N N . PRO A 1 169 ? 7.657 10.549 17.029 1.00 56.19 169 PRO A N 1
ATOM 1346 C CA . PRO A 1 169 ? 6.334 9.970 16.894 1.00 56.19 169 PRO A CA 1
ATOM 1347 C C . PRO A 1 169 ? 6.463 8.635 16.172 1.00 56.19 169 PRO A C 1
ATOM 1349 O O . PRO A 1 169 ? 7.165 8.542 15.168 1.00 56.19 169 PRO A O 1
ATOM 1352 N N . ASP A 1 170 ? 5.808 7.606 16.699 1.00 60.66 170 ASP A N 1
ATOM 1353 C CA . ASP A 1 170 ? 5.704 6.335 15.995 1.00 60.66 170 ASP A CA 1
ATOM 1354 C C . ASP A 1 170 ? 4.974 6.600 14.666 1.00 60.66 170 ASP A C 1
ATOM 1356 O O . ASP A 1 170 ? 3.864 7.131 14.653 1.00 60.66 170 ASP A O 1
ATOM 1360 N N . ILE A 1 171 ? 5.645 6.347 13.544 1.00 61.50 171 ILE A N 1
ATOM 1361 C CA . ILE A 1 171 ? 5.096 6.601 12.202 1.00 61.50 171 ILE A CA 1
ATOM 1362 C C . ILE A 1 171 ? 4.100 5.511 11.820 1.00 61.50 171 ILE A C 1
ATOM 1364 O O . ILE A 1 171 ? 3.208 5.746 11.012 1.00 61.50 171 ILE A O 1
ATOM 1368 N N . ASP A 1 172 ? 4.197 4.343 12.453 1.00 62.94 172 ASP A N 1
ATOM 1369 C CA . ASP A 1 172 ? 3.299 3.217 12.228 1.00 62.94 172 ASP A CA 1
ATOM 1370 C C . ASP A 1 172 ? 2.072 3.283 13.164 1.00 62.94 172 ASP A C 1
ATOM 1372 O O . ASP A 1 172 ? 1.547 2.255 13.603 1.00 62.94 172 ASP A O 1
ATOM 1376 N N . VAL A 1 173 ? 1.585 4.490 13.494 1.00 67.25 173 VAL A N 1
ATOM 1377 C CA . VAL A 1 173 ? 0.360 4.654 14.294 1.00 67.25 173 VAL A CA 1
ATOM 1378 C C . VAL A 1 173 ? -0.848 4.312 13.430 1.00 67.25 173 VAL A C 1
ATOM 1380 O O . VAL A 1 173 ? -1.389 5.128 12.681 1.00 67.25 173 VAL A O 1
ATOM 1383 N N . GLU A 1 174 ? -1.298 3.067 13.557 1.00 76.31 174 GLU A N 1
ATOM 1384 C CA . GLU A 1 174 ? -2.571 2.629 13.002 1.00 76.31 174 GLU A CA 1
ATOM 1385 C C . GLU A 1 174 ? -3.715 3.425 13.648 1.00 76.31 174 GLU A C 1
ATOM 1387 O O . GLU A 1 174 ? -3.925 3.396 14.862 1.00 76.31 174 GLU A O 1
ATOM 1392 N N . VAL A 1 175 ? -4.481 4.139 12.823 1.00 82.56 175 VAL A N 1
ATOM 1393 C CA . VAL A 1 175 ? -5.683 4.848 13.279 1.00 82.56 175 VAL A CA 1
ATOM 1394 C C . VAL A 1 175 ? -6.738 3.828 13.716 1.00 82.56 175 VAL A C 1
ATOM 1396 O O . VAL A 1 175 ? -7.262 3.089 12.876 1.00 82.56 175 VAL A O 1
ATOM 1399 N N . ASP A 1 176 ? -7.101 3.812 15.004 1.00 85.44 176 ASP A N 1
ATOM 1400 C CA . ASP A 1 176 ? -8.192 2.959 15.480 1.00 85.44 176 ASP A CA 1
ATOM 1401 C C . ASP A 1 176 ? -9.548 3.523 15.049 1.00 85.44 176 ASP A C 1
ATOM 1403 O O . ASP A 1 176 ? -10.054 4.519 15.567 1.00 85.44 176 ASP A O 1
ATOM 1407 N N . VAL A 1 177 ? -10.162 2.835 14.092 1.00 87.75 177 VAL A N 1
ATOM 1408 C CA . VAL A 1 177 ? -11.438 3.231 13.502 1.00 87.75 177 VAL A CA 1
ATOM 1409 C C . VAL A 1 177 ? -12.596 3.229 14.505 1.00 87.75 177 VAL A C 1
ATOM 1411 O O . VAL A 1 177 ? -13.588 3.925 14.273 1.00 87.75 177 VAL A O 1
ATOM 1414 N N . ASP A 1 178 ? -12.497 2.465 15.595 1.00 89.25 178 ASP A N 1
ATOM 1415 C CA . ASP A 1 178 ? -13.561 2.384 16.604 1.00 89.25 178 ASP A CA 1
ATOM 1416 C C . ASP A 1 178 ? -13.537 3.564 17.584 1.00 89.25 178 ASP A C 1
ATOM 1418 O O . ASP A 1 178 ? -14.556 3.864 18.209 1.00 89.25 178 ASP A O 1
ATOM 1422 N N . GLU A 1 179 ? -12.403 4.259 17.692 1.00 91.56 179 GLU A N 1
ATOM 1423 C CA . GLU A 1 179 ? -12.241 5.431 18.557 1.00 91.56 179 GLU A CA 1
ATOM 1424 C C . GLU A 1 179 ? -12.567 6.751 17.837 1.00 91.56 179 GLU A C 1
ATOM 1426 O O . GLU A 1 179 ? -12.717 7.792 18.481 1.00 91.56 179 GLU A O 1
ATOM 1431 N N . LEU A 1 180 ? -12.735 6.720 16.510 1.00 91.44 180 LEU A N 1
ATOM 1432 C CA . LEU A 1 180 ? -13.063 7.905 15.720 1.00 91.44 180 LEU A CA 1
ATOM 1433 C C . LEU A 1 180 ? -14.510 8.356 15.945 1.00 91.44 180 LEU A C 1
ATOM 1435 O O . LEU A 1 180 ? -15.472 7.597 15.787 1.00 91.44 180 LEU A O 1
ATOM 1439 N N . ASN A 1 181 ? -14.683 9.648 16.215 1.00 94.44 181 ASN A N 1
ATOM 1440 C CA . ASN A 1 181 ? -15.996 10.279 16.221 1.00 94.44 181 ASN A CA 1
ATOM 1441 C C . ASN A 1 181 ? -16.505 10.552 14.783 1.00 94.44 181 ASN A C 1
ATOM 1443 O O . ASN A 1 181 ? -15.789 10.398 13.793 1.00 94.44 181 ASN A O 1
ATOM 1447 N N . GLN A 1 182 ? -17.767 10.969 14.642 1.00 94.38 182 GLN A N 1
ATOM 1448 C CA . GLN A 1 182 ? -18.378 11.169 13.321 1.00 94.38 182 GLN A CA 1
ATOM 1449 C C . GLN A 1 182 ? -17.734 12.307 12.505 1.00 94.38 182 GLN A C 1
ATOM 1451 O O . GLN A 1 182 ? -17.720 12.236 11.277 1.00 94.38 182 GLN A O 1
ATOM 1456 N N . GLU A 1 183 ? -17.201 13.332 13.171 1.00 95.62 183 GLU A N 1
ATOM 1457 C CA . GLU A 1 183 ? -16.499 14.455 12.538 1.00 95.62 183 GLU A CA 1
ATOM 1458 C C . GLU A 1 183 ? -15.127 14.009 12.022 1.00 95.62 183 GLU A C 1
ATOM 1460 O O . GLU A 1 183 ? -14.836 14.164 10.843 1.00 95.62 183 GLU A O 1
ATOM 1465 N N . GLN A 1 184 ? -14.358 13.304 12.850 1.00 94.88 184 GLN A N 1
ATOM 1466 C CA . GLN A 1 184 ? -13.080 12.691 12.501 1.00 94.88 184 GLN A CA 1
ATOM 1467 C C . GLN A 1 184 ? -13.214 11.693 11.348 1.00 94.88 184 GLN A C 1
ATOM 1469 O O . GLN A 1 184 ? -12.379 11.674 10.452 1.00 94.88 184 GLN A O 1
ATOM 1474 N N . VAL A 1 185 ? -14.286 10.892 11.318 1.00 95.88 185 VAL A N 1
ATOM 1475 C CA . VAL A 1 185 ? -14.586 10.009 10.178 1.00 95.88 185 VAL A CA 1
ATOM 1476 C C . VAL A 1 185 ? -14.809 10.813 8.895 1.00 95.88 185 VAL A C 1
ATOM 1478 O O . VAL A 1 185 ? -14.367 10.391 7.823 1.00 95.88 185 VAL A O 1
ATOM 1481 N N . ALA A 1 186 ? -15.512 11.943 8.970 1.00 95.94 186 ALA A N 1
ATOM 1482 C CA . ALA A 1 186 ? -15.742 12.799 7.811 1.00 95.94 186 ALA A CA 1
ATOM 1483 C C . ALA A 1 186 ? -14.440 13.472 7.350 1.00 95.94 186 ALA A C 1
ATOM 1485 O O . ALA A 1 186 ? -14.139 13.449 6.157 1.00 95.94 186 ALA A O 1
ATOM 1486 N N . ASP A 1 187 ? -13.647 13.991 8.284 1.00 95.00 187 ASP A N 1
ATOM 1487 C CA . ASP A 1 187 ? -12.367 14.640 8.009 1.00 95.00 187 ASP A CA 1
ATOM 1488 C C . ASP A 1 187 ? -11.351 13.672 7.412 1.00 95.00 187 ASP A C 1
ATOM 1490 O O . ASP A 1 187 ? -10.743 13.982 6.390 1.00 95.00 187 ASP A O 1
ATOM 1494 N N . LEU A 1 188 ? -11.235 12.467 7.969 1.00 95.50 188 LEU A N 1
ATOM 1495 C CA . LEU A 1 188 ? -10.335 11.434 7.470 1.00 95.50 188 LEU A CA 1
ATOM 1496 C C . LEU A 1 188 ? -10.716 10.991 6.048 1.00 95.50 188 LEU A C 1
ATOM 1498 O O . LEU A 1 188 ? -9.867 10.891 5.164 1.00 95.50 188 LEU A O 1
ATOM 1502 N N . ASN A 1 189 ? -12.011 10.790 5.781 1.00 96.06 189 ASN A N 1
ATOM 1503 C CA . ASN A 1 189 ? -12.476 10.485 4.425 1.00 96.06 189 ASN A CA 1
ATOM 1504 C C . ASN A 1 189 ? -12.259 11.654 3.459 1.00 96.06 189 ASN A C 1
ATOM 1506 O O . ASN A 1 189 ? -11.963 11.422 2.290 1.00 96.06 189 ASN A O 1
ATOM 1510 N N . LYS A 1 190 ? -12.402 12.898 3.926 1.00 96.50 190 LYS A N 1
ATOM 1511 C CA . LYS A 1 190 ? -12.143 14.097 3.126 1.00 96.50 190 LYS A CA 1
ATOM 1512 C C . LYS A 1 190 ? -10.658 14.227 2.795 1.00 96.50 190 LYS A C 1
ATOM 1514 O O . LYS A 1 190 ? -10.335 14.475 1.637 1.00 96.50 190 LYS A O 1
ATOM 1519 N N . GLN A 1 191 ? -9.766 14.021 3.761 1.00 95.00 191 GLN A N 1
ATOM 1520 C CA . GLN A 1 191 ? -8.320 13.997 3.535 1.00 95.00 191 GLN A CA 1
ATOM 1521 C C . GLN A 1 191 ? -7.946 12.917 2.520 1.00 95.00 191 GLN A C 1
ATOM 1523 O O . GLN A 1 191 ? -7.261 13.214 1.553 1.00 95.00 191 GLN A O 1
ATOM 1528 N N . ALA A 1 192 ? -8.501 11.708 2.626 1.00 96.25 192 ALA A N 1
ATOM 1529 C CA . ALA A 1 192 ? -8.242 10.642 1.659 1.00 96.25 192 ALA A CA 1
ATOM 1530 C C . ALA A 1 192 ? -8.564 11.027 0.197 1.00 96.25 192 ALA A C 1
ATOM 1532 O O . ALA A 1 192 ? -7.925 10.530 -0.736 1.00 96.25 192 ALA A O 1
ATOM 1533 N N . THR A 1 193 ? -9.521 11.935 -0.036 1.00 96.56 193 THR A N 1
ATOM 1534 C CA . THR A 1 193 ? -9.856 12.377 -1.403 1.00 96.56 193 THR A CA 1
ATOM 1535 C C . THR A 1 193 ? -8.731 13.146 -2.099 1.00 96.56 193 THR A C 1
ATOM 1537 O O . THR A 1 193 ? -8.656 13.107 -3.328 1.00 96.56 193 THR A O 1
ATOM 1540 N N . THR A 1 194 ? -7.813 13.785 -1.360 1.00 96.06 194 THR A N 1
ATOM 1541 C CA . THR A 1 194 ? -6.650 14.472 -1.958 1.00 96.06 194 THR A CA 1
ATOM 1542 C C . THR A 1 194 ? -5.680 13.486 -2.613 1.00 96.06 194 THR A C 1
ATOM 1544 O O . THR A 1 194 ? -4.999 13.839 -3.574 1.00 96.06 194 THR A O 1
ATOM 1547 N N . TYR A 1 195 ? -5.703 12.227 -2.171 1.00 95.06 195 TYR A N 1
ATOM 1548 C CA . TYR A 1 195 ? -4.942 11.103 -2.718 1.00 95.06 195 TYR A CA 1
ATOM 1549 C C . TYR A 1 195 ? -5.709 10.320 -3.800 1.00 95.06 195 TYR A C 1
ATOM 1551 O O . TYR A 1 195 ? -5.342 9.205 -4.173 1.00 95.06 195 TYR A O 1
ATOM 1559 N N . GLY A 1 196 ? -6.810 10.877 -4.313 1.00 93.56 196 GLY A N 1
ATOM 1560 C CA . GLY A 1 196 ? -7.609 10.254 -5.370 1.00 93.56 196 GLY A CA 1
ATOM 1561 C C . GLY A 1 196 ? -8.504 9.112 -4.887 1.00 93.56 196 GLY A C 1
ATOM 1562 O O . GLY A 1 196 ? -9.016 8.345 -5.702 1.00 93.56 196 GLY A O 1
ATOM 1563 N N . MET A 1 197 ? -8.711 8.977 -3.576 1.00 95.19 197 MET A N 1
ATOM 1564 C CA . MET A 1 197 ? -9.713 8.056 -3.050 1.00 95.19 197 MET A CA 1
ATOM 1565 C C . MET A 1 197 ? -11.120 8.622 -3.213 1.00 95.19 197 MET A C 1
ATOM 1567 O O . MET A 1 197 ? -11.341 9.832 -3.196 1.00 95.19 197 MET A O 1
ATOM 1571 N N . ALA A 1 198 ? -12.098 7.736 -3.351 1.00 93.44 198 ALA A N 1
ATOM 1572 C CA . ALA A 1 198 ? -13.487 8.155 -3.404 1.00 93.44 198 ALA A CA 1
ATOM 1573 C C . ALA A 1 198 ? -14.020 8.523 -2.012 1.00 93.44 198 ALA A C 1
ATOM 1575 O O . ALA A 1 198 ? -13.578 8.004 -0.986 1.00 93.44 198 ALA A O 1
ATOM 1576 N N . GLU A 1 199 ? -15.028 9.389 -1.996 1.00 93.00 199 GLU A N 1
ATOM 1577 C CA . GLU A 1 199 ? -15.655 9.868 -0.769 1.00 93.00 199 GLU A CA 1
ATOM 1578 C C . GLU A 1 199 ? -16.222 8.713 0.076 1.00 93.00 199 GLU A C 1
ATOM 1580 O O . GLU A 1 199 ? -16.871 7.796 -0.436 1.00 93.00 199 GLU A O 1
ATOM 1585 N N . GLY A 1 200 ? -15.947 8.749 1.384 1.00 92.75 200 GLY A N 1
ATOM 1586 C CA . GLY A 1 200 ? -16.401 7.738 2.346 1.00 92.75 200 GLY A CA 1
ATOM 1587 C C . GLY A 1 200 ? -15.690 6.383 2.253 1.00 92.75 200 GLY A C 1
ATOM 1588 O O . GLY A 1 200 ? -16.035 5.459 2.992 1.00 92.75 200 GLY A O 1
ATOM 1589 N N . ASP A 1 201 ? -14.730 6.230 1.338 1.00 94.44 201 ASP A N 1
ATOM 1590 C CA . ASP A 1 201 ? -14.125 4.934 1.056 1.00 94.44 201 ASP A CA 1
ATOM 1591 C C . ASP A 1 201 ? -13.055 4.528 2.059 1.00 94.44 201 ASP A C 1
ATOM 1593 O O . ASP A 1 201 ? -12.961 3.358 2.418 1.00 94.44 201 ASP A O 1
ATOM 1597 N N . PHE A 1 202 ? -12.261 5.489 2.522 1.00 95.94 202 PHE A N 1
ATOM 1598 C CA . PHE A 1 202 ? -11.074 5.214 3.319 1.00 95.94 202 PHE A CA 1
ATOM 1599 C C . PHE A 1 202 ? -11.407 4.525 4.638 1.00 95.94 202 PHE A C 1
ATOM 1601 O O . PHE A 1 202 ? -10.909 3.440 4.925 1.00 95.94 202 PHE A O 1
ATOM 1608 N N . VAL A 1 203 ? -12.338 5.097 5.404 1.00 95.94 203 VAL A N 1
ATOM 1609 C CA . VAL A 1 203 ? -12.768 4.517 6.685 1.00 95.94 203 VAL A CA 1
ATOM 1610 C C . VAL A 1 203 ? -13.440 3.158 6.483 1.00 95.94 203 VAL A C 1
ATOM 1612 O O . VAL A 1 203 ? -13.275 2.255 7.300 1.00 95.94 203 VAL A O 1
ATOM 1615 N N . ARG A 1 204 ? -14.178 2.975 5.380 1.00 95.19 204 ARG A N 1
ATOM 1616 C CA . ARG A 1 204 ? -14.781 1.681 5.036 1.00 95.19 204 ARG A CA 1
ATOM 1617 C C . ARG A 1 204 ? -13.711 0.612 4.800 1.00 95.19 204 ARG A C 1
ATOM 1619 O O . ARG A 1 204 ? -13.882 -0.511 5.267 1.00 95.19 204 ARG A O 1
ATOM 1626 N N . MET A 1 205 ? -12.642 0.958 4.087 1.00 95.50 205 MET A N 1
ATOM 1627 C CA . MET A 1 205 ? -11.516 0.062 3.822 1.00 95.50 205 MET A CA 1
ATOM 1628 C C . MET A 1 205 ? -10.730 -0.243 5.104 1.00 95.50 205 MET A C 1
ATOM 1630 O O . MET A 1 205 ? -10.483 -1.410 5.374 1.00 95.50 20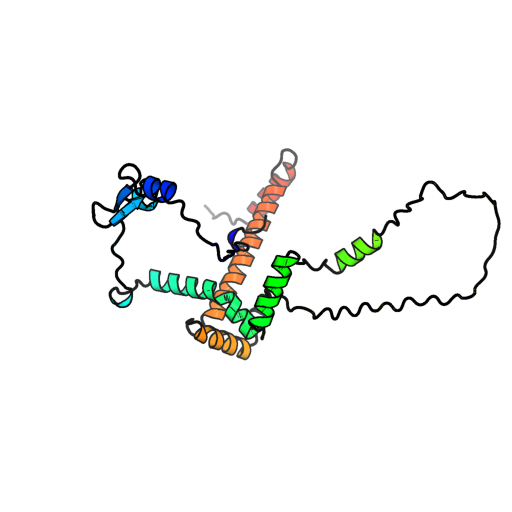5 MET A O 1
ATOM 1634 N N . LEU A 1 206 ? -10.484 0.748 5.969 1.00 94.94 206 LEU A N 1
ATOM 1635 C CA . LEU A 1 206 ? -9.843 0.513 7.271 1.00 94.94 206 LEU A CA 1
ATOM 1636 C C . LEU A 1 206 ? -10.641 -0.445 8.171 1.00 94.94 206 LEU A C 1
ATOM 1638 O O . LEU A 1 206 ? -10.063 -1.325 8.806 1.00 94.94 206 LEU A O 1
ATOM 1642 N N . ARG A 1 207 ? -11.977 -0.325 8.219 1.00 95.12 207 ARG A N 1
ATOM 1643 C CA . ARG A 1 207 ? -12.817 -1.294 8.956 1.00 95.12 207 ARG A CA 1
ATOM 1644 C C . ARG A 1 207 ? -12.679 -2.698 8.389 1.00 95.12 207 ARG A C 1
ATOM 1646 O O . ARG A 1 207 ? -12.599 -3.655 9.149 1.00 95.12 207 ARG A O 1
ATOM 1653 N N . LYS A 1 208 ? -12.637 -2.812 7.060 1.00 94.56 208 LYS A N 1
ATOM 1654 C CA . LYS A 1 208 ? -12.458 -4.092 6.375 1.00 94.56 208 LYS A CA 1
ATOM 1655 C C . LYS A 1 208 ? -11.102 -4.718 6.717 1.00 94.56 208 LYS A C 1
ATOM 1657 O O . LYS A 1 208 ? -11.068 -5.901 7.036 1.00 94.56 208 LYS A O 1
ATOM 1662 N N . ASP A 1 209 ? -10.027 -3.934 6.733 1.00 92.62 209 ASP A N 1
ATOM 1663 C CA . ASP A 1 209 ? -8.697 -4.401 7.144 1.00 92.62 209 ASP A CA 1
ATOM 1664 C C . ASP A 1 209 ? -8.702 -4.890 8.598 1.00 92.62 209 ASP A C 1
ATOM 1666 O O . ASP A 1 209 ? -8.175 -5.964 8.893 1.00 92.62 209 ASP A O 1
ATOM 1670 N N . LYS A 1 210 ? -9.361 -4.153 9.503 1.00 92.00 210 LYS A N 1
ATOM 1671 C CA . LYS A 1 210 ? -9.522 -4.555 10.909 1.00 92.00 210 LYS A CA 1
ATOM 1672 C C . LYS A 1 210 ? -10.269 -5.886 11.032 1.00 92.00 210 LYS A C 1
ATOM 1674 O O . LYS A 1 210 ? -9.797 -6.798 11.710 1.00 92.00 210 LYS A O 1
ATOM 1679 N N . GLU A 1 211 ? -11.396 -6.032 10.336 1.00 93.69 211 GLU A N 1
ATOM 1680 C CA . GLU A 1 211 ? -12.175 -7.276 10.296 1.00 93.69 211 GLU A CA 1
ATOM 1681 C C . GLU A 1 211 ? -11.352 -8.455 9.744 1.00 93.69 211 GLU A C 1
ATOM 1683 O O . GLU A 1 211 ? -11.401 -9.565 10.283 1.00 93.69 211 GLU A O 1
ATOM 1688 N N . GLU A 1 212 ? -10.566 -8.232 8.687 1.00 91.12 212 GLU A N 1
ATOM 1689 C CA . GLU A 1 212 ? -9.686 -9.243 8.097 1.00 91.12 212 GLU A CA 1
ATOM 1690 C C . GLU A 1 212 ? -8.552 -9.641 9.049 1.00 91.12 212 GLU A C 1
ATOM 1692 O O . GLU A 1 212 ? -8.292 -10.835 9.236 1.00 91.12 212 GLU A O 1
ATOM 1697 N N . ALA A 1 213 ? -7.920 -8.674 9.714 1.00 89.69 213 ALA A N 1
ATOM 1698 C CA . ALA A 1 213 ? -6.889 -8.919 10.715 1.00 89.69 213 ALA A CA 1
ATOM 1699 C C . ALA A 1 213 ? -7.437 -9.730 11.903 1.00 89.69 213 ALA A C 1
ATOM 1701 O O . ALA A 1 213 ? -6.812 -10.703 12.348 1.00 89.69 213 ALA A O 1
ATOM 1702 N N . GLU A 1 214 ? -8.640 -9.402 12.380 1.00 92.25 214 GLU A N 1
ATOM 1703 C CA . GLU A 1 214 ? -9.339 -10.175 13.407 1.00 92.25 214 GLU A CA 1
ATOM 1704 C C . GLU A 1 214 ? -9.689 -11.589 12.929 1.00 92.25 214 GLU A C 1
ATOM 1706 O O . GLU A 1 214 ? -9.506 -12.561 13.671 1.00 92.25 214 GLU A O 1
ATOM 1711 N N . ALA A 1 215 ? -10.136 -11.746 11.681 1.00 92.69 215 ALA A N 1
ATOM 1712 C CA . ALA A 1 215 ? -10.420 -13.049 11.091 1.00 92.69 215 ALA A CA 1
ATOM 1713 C C . ALA A 1 215 ? -9.158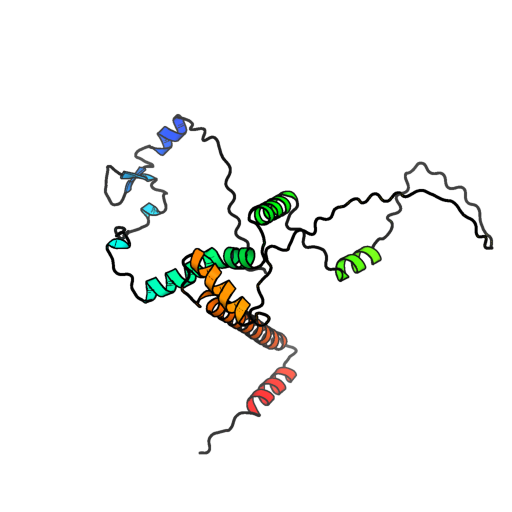 -13.921 10.998 1.00 92.69 215 ALA A C 1
ATOM 1715 O O . ALA A 1 215 ? -9.201 -15.101 11.362 1.00 92.69 215 ALA A O 1
ATOM 1716 N N . ILE A 1 216 ? -8.021 -13.348 10.590 1.00 90.06 216 ILE A N 1
ATOM 1717 C CA . ILE A 1 216 ? -6.719 -14.030 10.552 1.00 90.06 216 ILE A CA 1
ATOM 1718 C C . ILE A 1 216 ? -6.294 -14.444 11.965 1.00 90.06 216 ILE A C 1
ATOM 1720 O O . ILE A 1 216 ? -5.902 -15.595 12.184 1.00 90.06 216 ILE A O 1
ATOM 1724 N N . LYS A 1 217 ? -6.415 -13.543 12.948 1.00 91.25 217 LYS A N 1
ATOM 1725 C CA . LYS A 1 217 ? -6.108 -13.824 14.359 1.00 91.25 217 LYS A CA 1
ATOM 1726 C C . LYS A 1 217 ? -6.963 -14.971 14.901 1.00 91.25 217 LYS A C 1
ATOM 1728 O O . LYS A 1 217 ? -6.429 -15.903 15.505 1.00 91.25 217 LYS A O 1
ATOM 1733 N N . ASN A 1 218 ? -8.266 -14.945 14.633 1.00 92.06 218 ASN A N 1
ATOM 1734 C CA . ASN A 1 218 ? -9.206 -15.991 15.033 1.00 92.06 218 ASN A CA 1
ATOM 1735 C C . ASN A 1 218 ? -8.903 -17.332 14.346 1.00 92.06 218 ASN A C 1
ATOM 1737 O O . ASN A 1 218 ? -8.917 -18.380 14.996 1.00 92.06 218 ASN A O 1
ATOM 1741 N N . ALA A 1 219 ? -8.581 -17.318 13.050 1.00 90.88 219 ALA A N 1
ATOM 1742 C CA . ALA A 1 219 ? -8.205 -18.516 12.303 1.00 90.88 219 ALA A CA 1
ATOM 1743 C C . ALA A 1 219 ? -6.920 -19.151 12.856 1.00 90.88 219 ALA A C 1
ATOM 1745 O O . ALA A 1 219 ? -6.879 -20.365 13.074 1.00 90.88 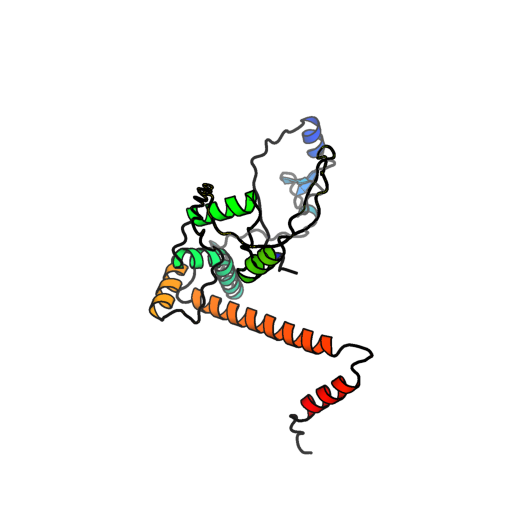219 ALA A O 1
ATOM 1746 N N . LYS A 1 220 ? -5.908 -18.330 13.159 1.00 90.19 220 LYS A N 1
ATOM 1747 C CA . LYS A 1 220 ? -4.641 -18.766 13.756 1.00 90.19 220 LYS A CA 1
ATOM 1748 C C . LYS A 1 220 ? -4.837 -19.356 15.152 1.00 90.19 220 LYS A C 1
ATOM 1750 O O . LYS A 1 220 ? -4.302 -20.425 15.433 1.00 90.19 220 LYS A O 1
ATOM 1755 N N . ALA A 1 221 ? -5.648 -18.720 15.998 1.00 89.44 221 ALA A N 1
ATOM 1756 C CA . ALA A 1 221 ? -5.979 -19.245 17.324 1.00 89.44 221 ALA A CA 1
ATOM 1757 C C . ALA A 1 221 ? -6.679 -20.614 17.238 1.00 89.44 221 ALA A C 1
ATOM 1759 O O . ALA A 1 221 ? -6.375 -21.534 17.997 1.00 89.44 221 ALA A O 1
ATOM 1760 N N . LEU A 1 222 ? -7.579 -20.781 16.267 1.00 87.50 222 LEU A N 1
ATOM 1761 C CA . LEU A 1 222 ? -8.288 -22.037 16.035 1.00 87.50 222 LEU A CA 1
ATOM 1762 C C . LEU A 1 222 ? -7.370 -23.140 15.477 1.00 87.50 222 LEU A C 1
ATOM 1764 O O . LEU A 1 222 ? -7.561 -24.323 15.777 1.00 87.50 222 LEU A O 1
ATOM 1768 N N . GLU A 1 223 ? -6.379 -22.787 14.659 1.00 85.88 223 GLU A N 1
ATOM 1769 C CA . GLU A 1 223 ? -5.336 -23.710 14.203 1.00 85.88 223 GLU A CA 1
ATOM 1770 C C . GLU A 1 223 ? -4.409 -24.133 15.350 1.00 85.88 223 GLU A C 1
ATOM 1772 O O . GLU A 1 223 ? -4.143 -25.325 15.509 1.00 85.88 223 GLU A O 1
ATOM 1777 N N . GLU A 1 224 ? -3.982 -23.190 16.189 1.00 85.25 224 GLU A N 1
ATOM 1778 C CA . GLU A 1 224 ? -3.151 -23.451 17.364 1.00 85.25 224 GLU A CA 1
ATOM 1779 C C . GLU A 1 224 ? -3.876 -24.339 18.384 1.00 85.25 224 GLU A C 1
ATOM 1781 O O . GLU A 1 224 ? -3.310 -25.325 18.861 1.00 85.25 224 GLU A O 1
ATOM 1786 N N . GLU A 1 225 ? -5.162 -24.080 18.641 1.00 82.81 225 GLU A N 1
ATOM 1787 C CA . GLU A 1 225 ? -5.996 -24.950 19.472 1.00 82.81 225 GLU A CA 1
ATOM 1788 C C . GLU A 1 225 ? -6.034 -26.376 18.897 1.00 82.81 225 GLU A C 1
ATOM 1790 O O . GLU A 1 225 ? -5.792 -27.349 19.615 1.00 82.81 225 GLU A O 1
ATOM 1795 N N . LYS A 1 226 ? -6.258 -26.536 17.584 1.00 80.50 226 LYS A N 1
ATOM 1796 C CA . LYS A 1 226 ? -6.212 -27.855 16.924 1.00 80.50 226 LYS A CA 1
ATOM 1797 C C . LYS A 1 226 ? -4.835 -28.515 17.038 1.00 80.50 226 LYS A C 1
ATOM 1799 O O . LYS A 1 226 ? -4.768 -29.733 17.237 1.00 80.50 226 LYS A O 1
ATOM 1804 N N . ALA A 1 227 ? -3.756 -27.744 16.912 1.00 77.81 227 ALA A N 1
ATOM 1805 C CA . ALA A 1 227 ? -2.382 -28.222 17.013 1.00 77.81 227 ALA A CA 1
ATOM 1806 C C . ALA A 1 227 ? -2.034 -28.678 18.440 1.00 77.81 227 ALA A C 1
ATOM 1808 O O . ALA A 1 227 ? -1.388 -29.712 18.602 1.00 77.81 227 ALA A O 1
ATOM 1809 N N . MET A 1 228 ? -2.550 -28.018 19.482 1.00 70.31 228 MET A N 1
ATOM 1810 C CA . MET A 1 228 ? -2.387 -28.468 20.873 1.00 70.31 228 MET A CA 1
ATOM 1811 C C . MET A 1 228 ? -3.004 -29.855 21.137 1.00 70.31 228 MET A C 1
ATOM 1813 O O . MET A 1 228 ? -2.531 -30.602 21.997 1.00 70.31 228 MET A O 1
ATOM 1817 N N . TYR A 1 229 ? -4.010 -30.261 20.356 1.00 64.31 229 TYR A N 1
ATOM 1818 C CA . TYR A 1 229 ? -4.613 -31.601 20.421 1.00 64.31 229 TYR A CA 1
ATOM 1819 C C . TYR A 1 229 ? -4.003 -32.617 19.426 1.00 64.31 229 TYR A C 1
ATOM 1821 O O . TYR A 1 229 ? -4.437 -33.779 19.344 1.00 64.31 229 TYR A O 1
ATOM 1829 N N . SER A 1 230 ? -2.961 -32.218 18.690 1.00 57.88 230 SER A N 1
ATOM 1830 C CA . SER A 1 230 ? -2.203 -33.037 17.739 1.00 57.88 230 SER A CA 1
ATOM 1831 C C . SER A 1 230 ? -1.002 -33.706 18.432 1.00 57.88 230 SER A C 1
ATOM 1833 O O . SER A 1 230 ? 0.060 -33.123 18.603 1.00 57.88 230 SER A O 1
ATOM 1835 N N . GLY A 1 231 ? -1.154 -34.965 18.875 1.00 62.66 231 GLY A N 1
ATOM 1836 C CA . GLY A 1 231 ? -0.035 -35.758 19.418 1.00 62.66 231 GLY A CA 1
ATOM 1837 C C . GLY A 1 231 ? -0.427 -37.115 20.023 1.00 62.66 231 GLY A C 1
ATOM 1838 O O . GLY A 1 231 ? -1.591 -37.349 20.357 1.00 62.66 231 GLY A O 1
ATOM 1839 N N . ARG A 1 232 ? 0.532 -38.048 20.187 1.00 56.38 232 ARG A N 1
ATOM 1840 C CA . ARG A 1 232 ? 0.297 -39.428 20.701 1.00 56.38 232 ARG A CA 1
ATOM 1841 C C . ARG A 1 232 ? -0.276 -39.478 22.132 1.00 56.38 232 ARG A C 1
ATOM 1843 O O . ARG A 1 232 ? -0.996 -40.423 22.445 1.00 56.38 232 ARG A O 1
ATOM 1850 N N . ARG A 1 233 ? -0.026 -38.463 22.974 1.00 54.69 233 ARG A N 1
ATOM 1851 C CA . ARG A 1 233 ? -0.537 -38.367 24.364 1.00 54.69 233 ARG A CA 1
ATOM 1852 C C . ARG A 1 233 ? -1.925 -37.707 24.498 1.00 54.69 233 ARG A C 1
ATOM 1854 O O . ARG A 1 233 ? -2.583 -37.894 25.513 1.00 54.69 233 ARG A O 1
ATOM 1861 N N . SER A 1 234 ? -2.446 -37.042 23.460 1.00 57.72 234 SER A N 1
ATOM 1862 C CA . SER A 1 234 ? -3.718 -36.282 23.503 1.00 57.72 234 SER A CA 1
ATOM 1863 C C . SER A 1 234 ? -4.951 -37.112 23.073 1.00 57.72 234 SER A C 1
ATOM 1865 O O . SER A 1 234 ? -5.807 -36.700 22.292 1.00 57.72 234 SER A O 1
ATOM 1867 N N . ARG A 1 235 ? -5.043 -38.389 23.468 1.00 59.22 235 ARG A N 1
ATOM 1868 C CA . ARG A 1 235 ? -6.157 -39.270 23.034 1.00 59.22 235 ARG A CA 1
ATOM 1869 C C . ARG A 1 235 ? -7.453 -39.028 23.826 1.00 59.22 235 ARG A C 1
ATOM 1871 O O . ARG A 1 235 ? -8.533 -39.105 23.246 1.00 59.22 235 ARG A O 1
ATOM 1878 N N . ARG A 1 236 ? -7.336 -38.703 25.121 1.00 61.88 236 ARG A N 1
ATOM 1879 C CA . ARG A 1 236 ? -8.461 -38.394 26.026 1.00 61.88 236 ARG A CA 1
ATOM 1880 C C . ARG A 1 236 ? -9.096 -37.036 25.704 1.00 61.88 236 ARG A C 1
ATOM 1882 O O . ARG A 1 236 ? -10.296 -36.979 25.470 1.00 61.88 236 ARG A O 1
ATOM 1889 N N . GLN A 1 237 ? -8.276 -35.999 25.542 1.00 63.31 237 GLN A N 1
ATOM 1890 C CA . GLN A 1 237 ? -8.728 -34.650 25.175 1.00 63.31 237 GLN A CA 1
ATOM 1891 C C . GLN A 1 237 ? -9.419 -34.606 23.798 1.00 63.31 237 GLN A C 1
ATOM 1893 O O . GLN A 1 237 ? -10.421 -33.921 23.630 1.00 63.31 237 GLN A O 1
ATOM 1898 N N . ARG A 1 238 ? -8.985 -35.426 22.823 1.00 61.72 238 ARG A N 1
ATOM 1899 C CA . ARG A 1 238 ? -9.690 -35.570 21.531 1.00 61.72 238 ARG A CA 1
ATOM 1900 C C . ARG A 1 238 ? -11.095 -36.164 21.649 1.00 61.72 238 ARG A C 1
ATOM 1902 O O . ARG A 1 238 ? -11.947 -35.827 20.826 1.00 61.72 238 ARG A O 1
ATOM 1909 N N . ARG A 1 239 ? -11.344 -37.062 22.615 1.00 65.44 239 ARG A N 1
ATOM 1910 C CA . ARG A 1 239 ? -12.695 -37.600 22.861 1.00 65.44 239 ARG A CA 1
ATOM 1911 C C . ARG A 1 239 ? -13.597 -36.514 23.438 1.00 65.44 239 ARG A C 1
ATOM 1913 O O . ARG A 1 239 ? -14.658 -36.286 22.871 1.00 65.44 239 ARG A O 1
ATOM 1920 N N . GLU A 1 240 ? -13.123 -35.789 24.449 1.00 65.50 240 GLU A N 1
ATOM 1921 C CA . GLU A 1 240 ? -13.859 -34.671 25.056 1.00 65.50 240 GLU A CA 1
ATOM 1922 C C . GLU A 1 240 ? -14.152 -33.552 24.045 1.00 65.50 240 GLU A C 1
ATOM 1924 O O . GLU A 1 240 ? -15.282 -33.076 23.969 1.00 65.50 240 GLU A O 1
ATOM 1929 N N . PHE A 1 241 ? -13.191 -33.183 23.191 1.00 64.88 241 PHE A N 1
ATOM 1930 C CA . PHE A 1 241 ? -13.394 -32.156 22.161 1.00 64.88 241 PHE A CA 1
ATOM 1931 C C . PHE A 1 241 ? -14.429 -32.576 21.102 1.00 64.88 241 PHE A C 1
ATOM 1933 O O . PHE A 1 241 ? -15.304 -31.797 20.715 1.00 64.88 241 PHE A O 1
ATOM 1940 N N . ARG A 1 242 ? -14.372 -33.837 20.649 1.00 66.12 242 ARG A N 1
ATOM 1941 C CA . ARG A 1 242 ? -15.330 -34.390 19.679 1.00 66.12 242 ARG A CA 1
ATOM 1942 C C . ARG A 1 242 ? -16.739 -34.484 20.273 1.00 66.12 242 ARG A C 1
ATOM 1944 O O . ARG A 1 242 ? -17.706 -34.184 19.580 1.00 66.12 242 ARG A O 1
ATOM 1951 N N . GLU A 1 243 ? -16.843 -34.850 21.547 1.00 66.38 243 GLU A N 1
ATOM 1952 C CA . GLU A 1 243 ? -18.102 -34.923 22.291 1.00 66.38 243 GLU A CA 1
ATOM 1953 C C . GLU A 1 243 ? -18.710 -33.528 22.511 1.00 66.38 243 GLU A C 1
ATOM 1955 O O . GLU A 1 243 ? -19.898 -33.335 22.258 1.00 66.38 243 GLU A O 1
ATOM 1960 N N . LYS A 1 244 ? -17.892 -32.517 22.842 1.00 68.75 244 LYS A N 1
ATOM 1961 C CA . LYS A 1 244 ? -18.321 -31.114 22.997 1.00 68.75 244 LYS A CA 1
ATOM 1962 C C . LYS A 1 244 ? -18.858 -30.520 21.686 1.00 68.75 244 LYS A C 1
ATOM 1964 O O . LYS A 1 244 ? -19.874 -29.833 21.706 1.00 68.75 244 LYS A O 1
ATOM 1969 N N . ARG A 1 245 ? -18.253 -30.861 20.536 1.00 65.31 245 ARG A N 1
ATOM 1970 C CA . ARG A 1 245 ? -18.761 -30.493 19.194 1.00 65.31 245 ARG A CA 1
ATOM 1971 C C . ARG A 1 245 ? -20.048 -31.225 18.801 1.00 65.31 245 ARG A C 1
ATOM 1973 O O . ARG A 1 245 ? -20.843 -30.676 18.041 1.00 65.31 245 ARG A O 1
ATOM 1980 N N . LEU A 1 246 ? -20.245 -32.462 19.264 1.00 62.84 246 LEU A N 1
ATOM 1981 C CA . LEU A 1 246 ? -21.467 -33.230 18.996 1.00 62.84 246 LEU A CA 1
ATOM 1982 C C . LEU A 1 246 ? -22.644 -32.780 19.869 1.00 62.84 246 LEU A C 1
ATOM 1984 O O . LEU A 1 246 ? -23.780 -32.828 19.407 1.00 62.84 246 LEU A O 1
ATOM 1988 N N . LYS A 1 247 ? -22.383 -32.301 21.090 1.00 64.62 247 LYS A N 1
ATOM 1989 C CA . LYS A 1 247 ? -23.407 -31.922 22.080 1.00 64.62 247 LYS A CA 1
ATOM 1990 C C . LYS A 1 247 ? -24.326 -30.770 21.635 1.00 64.62 247 LYS A C 1
ATOM 1992 O O . LYS A 1 247 ? -25.390 -30.596 22.214 1.00 64.62 247 LYS A O 1
ATOM 1997 N N . GLY A 1 248 ? -23.940 -30.014 20.602 1.00 59.72 248 GLY A N 1
ATOM 1998 C CA . GLY A 1 248 ? -24.737 -28.932 20.007 1.00 59.72 248 GLY A CA 1
ATOM 1999 C C . GLY A 1 248 ? -25.423 -29.270 18.676 1.00 59.72 248 GLY A C 1
ATOM 2000 O O . GLY A 1 248 ? -26.116 -28.418 18.123 1.00 59.72 248 GLY A O 1
ATOM 2001 N N . ARG A 1 249 ? -25.247 -30.480 18.123 1.00 61.00 249 ARG A N 1
ATOM 2002 C CA . ARG A 1 249 ? -25.911 -30.864 16.868 1.00 61.00 249 ARG A CA 1
ATOM 2003 C C . ARG A 1 249 ? -27.343 -31.323 17.144 1.00 61.00 249 ARG A C 1
ATOM 2005 O O . ARG A 1 249 ? -27.553 -32.399 17.696 1.00 61.00 249 ARG A O 1
ATOM 2012 N N . LYS A 1 250 ? -28.329 -30.539 16.696 1.00 59.66 250 LYS A N 1
ATOM 2013 C CA . LYS A 1 250 ? -29.711 -31.012 16.535 1.00 59.66 250 LYS A CA 1
ATOM 2014 C C . LYS A 1 250 ? -29.725 -32.030 15.392 1.00 59.66 250 LYS A C 1
ATOM 2016 O O . LYS A 1 250 ? -29.522 -31.665 14.238 1.00 59.66 250 LYS A O 1
ATOM 2021 N N . ILE A 1 251 ? -29.886 -33.305 15.724 1.00 62.75 251 ILE A N 1
ATOM 2022 C CA . ILE A 1 251 ? -30.135 -34.362 14.740 1.00 62.75 251 ILE A CA 1
ATOM 2023 C C . ILE A 1 251 ? -31.528 -34.109 14.159 1.00 62.75 251 ILE A C 1
ATOM 2025 O O . ILE A 1 251 ? -32.483 -33.959 14.923 1.00 62.75 251 ILE A O 1
ATOM 2029 N N . SER A 1 252 ? -31.634 -33.986 12.832 1.00 50.78 252 SER A N 1
ATOM 2030 C CA . SER A 1 252 ? -32.944 -33.879 12.188 1.00 50.78 252 SER A CA 1
ATOM 2031 C C . SER A 1 252 ? -33.715 -35.184 12.419 1.00 50.78 252 SER A C 1
ATOM 2033 O O . SER A 1 252 ? -33.115 -36.253 12.264 1.00 50.78 252 SER A O 1
ATOM 2035 N N . PRO A 1 253 ? -35.001 -35.124 12.804 1.00 57.25 253 PRO A N 1
ATOM 2036 C CA . PRO A 1 253 ? -35.807 -36.324 13.010 1.00 57.25 253 PRO A CA 1
ATOM 2037 C C . PRO A 1 253 ? -35.990 -37.125 11.705 1.00 57.25 253 PRO A C 1
ATOM 2039 O O . PRO A 1 253 ? -35.838 -36.537 10.631 1.00 57.25 253 PRO A O 1
ATOM 2042 N N . PRO A 1 254 ? -36.272 -38.439 11.810 1.00 60.28 254 PRO A N 1
ATOM 2043 C CA . PRO A 1 254 ? -36.416 -39.349 10.672 1.00 60.28 254 PRO A CA 1
ATOM 2044 C C . PRO A 1 254 ? -37.634 -39.043 9.795 1.00 60.28 254 PRO A C 1
ATOM 2046 O O . PRO A 1 254 ? -38.632 -38.503 10.326 1.00 60.28 254 PRO A O 1
#

pLDDT: mean 73.94, std 18.86, range [27.8, 96.56]

Sequence (254 aa):
KKDPAQFLQVHGRACKVHLDSAVALAAESPVNMMPWQGDTNNMIDRFDVRAHLDFIPMYTPSLLSPTSPEQESDERKCNYERYRGLVQNDFAGISEEQCLYQIYIDELYGGLQKPNEDEKKKLAEKKASIGYTYEDSTVEELENSLEKRAGDDEDSEEDSNTDEDEVIPDIDVEVDVDELNQEQVADLNKQATTYGMAEGDFVRMLRKDKEEAEAIKNAKALEEEKAMYSGRRSRRQRREFREKRLKGRKISPP

InterPro domains:
  IPR019147 Suppressor of white apricot, N-terminal domain [PF09750] (7-136)
  IPR019147 Suppressor of white apricot, N-terminal domain [SM01141] (6-138)
  IPR040397 Suppressor of white apricot [PTHR13161] (1-240)